Protein AF-A0A967CLY5-F1 (afdb_monomer)

Sequence (193 aa):
MSRTPMSASRTKRWRAPLASVSVFVGLWYGLAYSLDNNFASSDGSALIVPPPHKLFEGLNTRTVERIATATGISVATAFTGLIIAVVLGSALGLFMASARAVERAIWPWLIAVQVTPVIVLTPIIVRIFGPSFAARVFVTVVVAFFPIASNVLFGVRSIPQSWRDLFVLRGASRAVTIRELWIPASLPSFFAG

Foldseek 3Di:
DDDDDDDDDPPVVVPVVVVVVVVVLVVLVVVQVVCCVVPVDPPPPDRPRDRPVVVVVPDDPVVVVVVVVVVVLVVVLLVLLLVLLLVQLLVLLVVLLVDVVSVVVCVVVLVVLQVPDLVVCLVVLCVVPNPDSVSSSVSSSSNSNSQNNVLLNVLQVPDDPVVVVVCVVVVHDPVRCCVVPSVVSSVVSNVVD

Mean predicted aligned error: 10.95 Å

Nearest PDB structures (foldseek):
  7ahd-assembly1_A  TM=9.316E-01  e=6.931E-04  Lactococcus lactis subsp. lactis
  7ahd-assembly1_B  TM=6.641E-01  e=5.672E-04  Lactococcus lactis subsp. lactis
  7ahh-assembly1_A  TM=6.809E-01  e=1.035E-03  Lactococcus lactis subsp. lactis
  7ahc-assembly1_B  TM=6.167E-01  e=6.592E-04  Lactococcus lactis subsp. lactis
  7ahh-assembly1_B  TM=6.240E-01  e=2.308E-03  Lactococcus lactis subsp. lactis

Solvent-accessible surface area (backbone atoms only — not comparable to full-atom values): 10810 Å² total; per-residue (Å²): 143,81,85,81,85,86,85,84,68,84,70,70,71,53,53,62,61,51,50,53,51,52,51,51,51,50,50,49,50,51,49,28,54,58,41,51,79,73,65,60,54,96,76,83,63,71,70,96,52,67,54,76,68,62,59,62,77,60,66,42,74,67,50,50,50,51,51,51,52,54,47,51,53,51,50,51,35,48,52,55,12,45,55,52,14,48,56,54,12,40,53,49,10,54,54,30,63,73,34,76,65,50,31,65,66,47,50,63,56,49,51,55,58,69,73,48,60,62,80,70,49,47,63,58,42,32,70,75,56,36,99,39,72,66,31,54,21,50,53,45,21,64,67,46,22,49,64,39,17,50,24,28,27,49,16,45,65,66,54,57,67,69,62,55,50,53,41,56,75,69,65,55,49,72,68,52,44,44,62,73,49,35,51,64,48,11,49,64,40,52,73,71,109

Radius of gyration: 26.14 Å; Cα contacts (8 Å, |Δi|>4): 127; chains: 1; bounding box: 48×74×77 Å

Secondary structure (DSSP, 8-state):
---------TTGGGHHHHHHHHHHHHHHHHHHHHHHHHH--TT----SS--HHHHHHT--HHHHHHHHHHHHHHHHHHHHHHHHHHHHHHHHHHHHHH-HHHHHHHHHHHHHHHHS-HHHHHHHHHHHH-SSHHHHHHHHHHHHHHHHHHHHHHHHHTS-HHHHHHHHHTT--HHHHIIIIIHHHHHHHHHH-

Structure (mmCIF, N/CA/C/O backbone):
data_AF-A0A967CLY5-F1
#
_entry.id   AF-A0A967CLY5-F1
#
loop_
_atom_site.group_PDB
_atom_site.id
_atom_site.type_symbol
_atom_site.label_atom_id
_atom_site.label_alt_id
_atom_site.label_comp_id
_atom_site.label_asym_id
_atom_site.label_entity_id
_atom_site.label_seq_id
_atom_site.pdbx_PDB_ins_code
_atom_site.Cartn_x
_atom_site.Cartn_y
_atom_site.Cartn_z
_atom_site.occupancy
_atom_site.B_iso_or_equiv
_atom_site.auth_seq_id
_atom_site.auth_comp_id
_atom_site.auth_asym_id
_atom_site.auth_atom_id
_atom_site.pdbx_PDB_model_num
ATO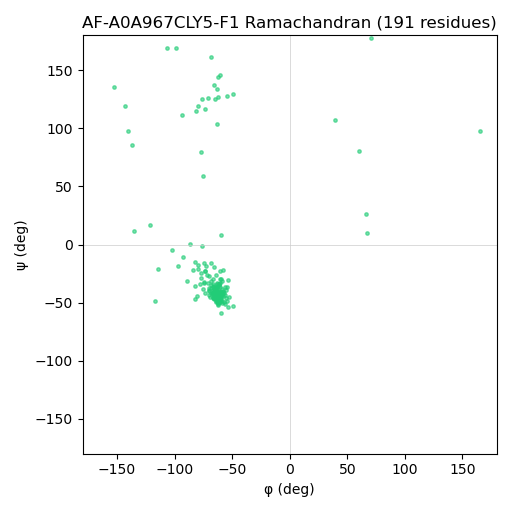M 1 N N . MET A 1 1 ? 3.883 -57.452 14.043 1.00 51.34 1 MET A N 1
ATOM 2 C CA . MET A 1 1 ? 4.948 -56.612 13.448 1.00 51.34 1 MET A CA 1
ATOM 3 C C . MET A 1 1 ? 5.014 -56.895 11.954 1.00 51.34 1 MET A C 1
ATOM 5 O O . MET A 1 1 ? 5.544 -57.926 11.572 1.00 51.34 1 MET A O 1
ATOM 9 N N . SER A 1 2 ? 4.473 -56.022 11.106 1.00 43.78 2 SER A N 1
ATOM 10 C CA . SER A 1 2 ? 4.696 -56.083 9.655 1.00 43.78 2 SER A CA 1
ATOM 11 C C . SER A 1 2 ? 4.798 -54.657 9.114 1.00 43.78 2 SER A C 1
ATOM 13 O O . SER A 1 2 ? 3.926 -53.820 9.321 1.00 43.78 2 SER A O 1
ATOM 15 N N . ARG A 1 3 ? 5.961 -54.363 8.529 1.00 55.84 3 ARG A N 1
ATOM 16 C CA . ARG A 1 3 ? 6.388 -53.047 8.049 1.00 55.84 3 ARG A CA 1
ATOM 17 C C . ARG A 1 3 ? 5.670 -52.724 6.736 1.00 55.84 3 ARG A C 1
ATOM 19 O O . ARG A 1 3 ? 5.785 -53.483 5.780 1.00 55.84 3 ARG A O 1
ATOM 26 N N . THR A 1 4 ? 4.985 -51.588 6.666 1.00 63.50 4 THR A N 1
ATOM 27 C CA . THR A 1 4 ? 4.527 -50.984 5.405 1.00 63.50 4 THR A CA 1
ATOM 28 C C . THR A 1 4 ? 5.725 -50.416 4.632 1.00 63.50 4 THR A C 1
ATOM 30 O O . THR A 1 4 ? 6.458 -49.605 5.205 1.00 63.50 4 THR A O 1
ATOM 33 N N . PRO A 1 5 ? 5.956 -50.776 3.354 1.00 54.00 5 PRO A N 1
ATOM 34 C CA . PRO A 1 5 ? 7.022 -50.175 2.565 1.00 54.00 5 PRO A CA 1
ATOM 35 C C . PRO A 1 5 ? 6.566 -48.823 1.997 1.00 54.00 5 PRO A C 1
ATOM 37 O O . PRO A 1 5 ? 5.677 -48.741 1.152 1.00 54.00 5 PRO A O 1
ATOM 40 N N . MET A 1 6 ? 7.209 -47.747 2.447 1.00 63.78 6 MET A N 1
ATOM 41 C CA . MET A 1 6 ? 7.259 -46.479 1.720 1.00 63.78 6 MET A CA 1
ATOM 42 C C . MET A 1 6 ? 8.324 -46.591 0.625 1.00 63.78 6 MET A C 1
ATOM 44 O O . MET A 1 6 ? 9.485 -46.786 0.964 1.00 63.78 6 MET A O 1
ATOM 48 N N . SER A 1 7 ? 7.956 -46.443 -0.653 1.00 62.62 7 SER A N 1
ATOM 49 C CA . SER A 1 7 ? 8.784 -45.838 -1.722 1.00 62.62 7 SER A CA 1
ATOM 50 C C . SER A 1 7 ? 8.196 -46.162 -3.101 1.00 62.62 7 SER A C 1
ATOM 52 O O . SER A 1 7 ? 8.452 -47.220 -3.667 1.00 62.62 7 SER A O 1
ATOM 54 N N . ALA A 1 8 ? 7.424 -45.236 -3.675 1.00 53.59 8 ALA A N 1
ATOM 55 C CA . ALA A 1 8 ? 7.093 -45.272 -5.098 1.00 53.59 8 ALA A CA 1
ATOM 56 C C . ALA A 1 8 ? 7.107 -43.856 -5.704 1.00 53.59 8 ALA A C 1
ATOM 58 O O . ALA A 1 8 ? 6.145 -43.097 -5.642 1.00 53.59 8 ALA A O 1
ATOM 59 N N . SER A 1 9 ? 8.238 -43.533 -6.338 1.00 55.84 9 SER A N 1
ATOM 60 C CA . SER A 1 9 ? 8.419 -42.575 -7.443 1.00 55.84 9 SER A CA 1
ATOM 61 C C . SER A 1 9 ? 8.051 -41.090 -7.235 1.00 55.84 9 SER A C 1
ATOM 63 O O . SER A 1 9 ? 7.080 -40.566 -7.780 1.00 55.84 9 SER A O 1
ATOM 65 N N . ARG A 1 10 ? 8.951 -40.334 -6.590 1.00 59.16 10 ARG A N 1
ATOM 66 C CA . ARG A 1 10 ? 8.985 -38.852 -6.644 1.00 59.16 10 ARG A CA 1
ATOM 67 C C . ARG A 1 10 ? 9.132 -38.284 -8.073 1.00 59.16 10 ARG A C 1
ATOM 69 O O . ARG A 1 10 ? 8.757 -37.141 -8.317 1.00 59.16 10 ARG A O 1
ATOM 76 N N . THR A 1 11 ? 9.646 -39.069 -9.019 1.00 59.84 11 THR A N 1
ATOM 77 C CA . THR A 1 11 ? 9.980 -38.663 -10.398 1.00 59.84 11 THR A CA 1
ATOM 78 C C . THR A 1 11 ? 8.778 -38.535 -11.337 1.00 59.84 11 THR A C 1
ATOM 80 O O . THR A 1 11 ? 8.826 -37.752 -12.283 1.00 59.84 11 THR A O 1
ATOM 83 N N . LYS A 1 12 ? 7.656 -39.223 -11.076 1.00 58.16 12 LYS A N 1
ATOM 84 C CA . LYS A 1 12 ? 6.464 -39.143 -11.946 1.00 58.16 12 LYS A CA 1
ATOM 85 C C . LYS A 1 12 ? 5.707 -37.812 -11.796 1.00 58.16 12 LYS A C 1
ATOM 87 O O . LYS A 1 12 ? 5.036 -37.385 -12.730 1.00 58.16 12 LYS A O 1
ATOM 92 N N . ARG A 1 13 ? 5.875 -37.121 -10.661 1.00 65.00 13 ARG A N 1
ATOM 93 C CA . ARG A 1 13 ? 5.177 -35.868 -10.316 1.00 65.00 13 ARG A CA 1
ATOM 94 C C . ARG A 1 13 ? 5.670 -34.641 -11.101 1.00 65.00 13 ARG A C 1
ATOM 96 O O . ARG A 1 13 ? 4.908 -33.699 -11.272 1.00 65.00 13 ARG A O 1
ATOM 103 N N . TRP A 1 14 ? 6.900 -34.671 -11.621 1.00 76.56 14 TRP A N 1
ATOM 104 C CA . TRP A 1 14 ? 7.509 -33.544 -12.348 1.00 76.56 14 TRP A CA 1
ATOM 105 C C . TRP A 1 14 ? 7.308 -33.591 -13.869 1.00 76.56 14 TRP A C 1
ATOM 107 O O . TRP A 1 14 ? 7.546 -32.600 -14.550 1.00 76.56 14 TRP A O 1
ATOM 117 N N . ARG A 1 15 ? 6.815 -34.709 -14.419 1.00 81.44 15 ARG A N 1
ATOM 118 C CA . ARG A 1 15 ? 6.606 -34.850 -15.871 1.00 81.44 15 ARG A CA 1
ATOM 119 C C . ARG A 1 15 ? 5.503 -33.927 -16.397 1.00 81.44 15 ARG A C 1
ATOM 121 O O . ARG A 1 15 ? 5.681 -33.320 -17.443 1.00 81.44 15 ARG A O 1
ATOM 128 N N . ALA A 1 16 ? 4.400 -33.799 -15.659 1.00 82.50 16 ALA A N 1
ATOM 129 C CA . ALA A 1 16 ? 3.289 -32.916 -16.014 1.00 82.50 16 ALA A CA 1
ATOM 130 C C . ALA A 1 16 ? 3.670 -31.415 -16.030 1.00 82.50 16 ALA A C 1
ATOM 132 O O . ALA A 1 16 ? 3.411 -30.770 -17.046 1.00 82.50 16 ALA A O 1
ATOM 133 N N . PRO A 1 17 ? 4.325 -30.843 -14.993 1.00 85.75 17 PRO A N 1
ATOM 134 C CA . PRO A 1 17 ? 4.732 -29.437 -15.032 1.00 85.75 17 PRO A CA 1
ATOM 135 C C . PRO A 1 17 ? 5.806 -29.166 -16.092 1.00 85.75 17 PRO A C 1
ATOM 13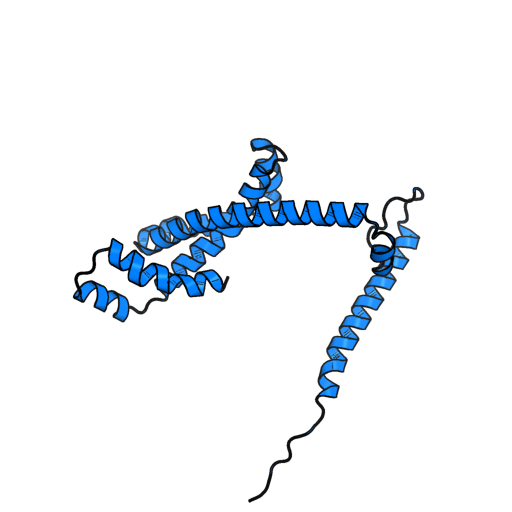7 O O . PRO A 1 17 ? 5.715 -28.161 -16.790 1.00 85.75 17 PRO A O 1
ATOM 140 N N . LEU A 1 18 ? 6.775 -30.072 -16.283 1.00 88.12 18 LEU A N 1
ATOM 141 C CA . LEU A 1 18 ? 7.787 -29.917 -17.334 1.00 88.12 18 LEU A CA 1
ATOM 142 C C . LEU A 1 18 ? 7.164 -29.927 -18.733 1.00 88.12 18 LEU A C 1
ATOM 144 O O . LEU A 1 18 ? 7.477 -29.054 -19.534 1.00 88.12 18 LEU A O 1
ATOM 148 N N . ALA A 1 19 ? 6.236 -30.850 -19.008 1.00 88.06 19 ALA A N 1
ATOM 149 C CA . ALA A 1 19 ? 5.528 -30.888 -20.286 1.00 88.06 19 ALA A CA 1
ATOM 150 C C . ALA A 1 19 ? 4.733 -29.596 -20.539 1.00 88.06 19 ALA A C 1
ATOM 152 O O . ALA A 1 19 ? 4.791 -29.053 -21.638 1.00 88.06 19 ALA A O 1
ATOM 153 N N . SER A 1 20 ? 4.050 -29.063 -19.519 1.00 88.19 20 SER A N 1
ATOM 154 C CA . SER A 1 20 ? 3.332 -27.787 -19.628 1.00 88.19 20 SER A CA 1
ATOM 155 C C . SER A 1 20 ? 4.265 -26.620 -19.953 1.00 88.19 20 SER A C 1
ATOM 157 O O . SER A 1 20 ? 3.936 -25.800 -20.807 1.00 88.19 20 SER A O 1
ATOM 159 N N . VAL A 1 21 ? 5.428 -26.539 -19.296 1.00 88.31 21 VAL A N 1
ATOM 160 C CA . VAL A 1 21 ? 6.427 -25.493 -19.566 1.00 88.31 21 VAL A CA 1
ATOM 161 C C . VAL A 1 21 ? 6.984 -25.637 -20.980 1.00 88.31 21 VAL A C 1
ATOM 163 O O . VAL A 1 21 ? 7.066 -24.649 -21.700 1.00 88.31 21 VAL A O 1
ATOM 166 N N . SER A 1 22 ? 7.310 -26.856 -21.417 1.00 87.75 22 SER A N 1
ATOM 167 C CA . SER A 1 22 ? 7.799 -27.106 -22.776 1.00 87.75 22 SER A CA 1
ATOM 168 C C . SER A 1 22 ? 6.771 -26.739 -23.845 1.00 87.75 22 SER A C 1
ATOM 170 O O . SER A 1 22 ? 7.142 -26.126 -24.842 1.00 87.75 22 SER A O 1
ATOM 172 N N . VAL A 1 23 ? 5.488 -27.055 -23.634 1.00 90.56 23 VAL A N 1
ATOM 173 C CA . VAL A 1 23 ? 4.403 -26.651 -24.543 1.00 90.56 23 VAL A CA 1
ATOM 174 C C . VAL A 1 23 ? 4.265 -25.133 -24.571 1.00 90.56 23 VAL A C 1
ATOM 176 O O . VAL A 1 23 ? 4.191 -24.560 -25.651 1.00 90.56 23 VAL A O 1
ATOM 179 N N . PHE A 1 24 ? 4.292 -24.467 -23.415 1.00 88.81 24 PHE A N 1
ATOM 180 C CA . PHE A 1 24 ? 4.221 -23.008 -23.346 1.00 88.81 24 PHE A CA 1
ATOM 181 C C . PHE A 1 24 ? 5.389 -22.338 -24.079 1.00 88.81 24 PHE A C 1
ATOM 183 O O . PHE A 1 24 ? 5.173 -21.452 -24.900 1.00 88.81 24 PHE A O 1
ATOM 190 N N . VAL A 1 25 ? 6.622 -22.789 -23.829 1.00 85.75 25 VAL A N 1
ATOM 191 C CA . VAL A 1 25 ? 7.819 -22.274 -24.506 1.00 85.75 25 VAL A CA 1
ATOM 192 C C . VAL A 1 25 ? 7.745 -22.559 -26.007 1.00 85.75 25 VAL A C 1
ATOM 194 O O . VAL A 1 25 ? 8.008 -21.666 -26.803 1.00 85.75 25 VAL A O 1
ATOM 197 N N . GLY A 1 26 ? 7.329 -23.761 -26.410 1.00 85.31 26 GLY A N 1
ATOM 198 C CA . GLY A 1 26 ? 7.139 -24.114 -27.817 1.00 85.31 26 GLY A CA 1
ATOM 199 C C . GLY A 1 26 ? 6.099 -23.233 -28.514 1.00 85.31 26 GLY A C 1
ATOM 200 O O . GLY A 1 26 ? 6.372 -22.713 -29.592 1.00 85.31 26 GLY A O 1
ATOM 201 N N . LEU A 1 27 ? 4.947 -22.998 -27.876 1.00 86.56 27 LEU A N 1
ATOM 202 C CA . LEU A 1 27 ? 3.908 -22.087 -28.367 1.00 86.56 27 LEU A CA 1
ATOM 203 C C . LEU A 1 27 ? 4.407 -20.642 -28.437 1.00 86.56 27 LEU A C 1
ATOM 205 O O . LEU A 1 27 ? 4.125 -19.960 -29.415 1.00 86.56 27 LEU A O 1
ATOM 209 N N . TRP A 1 28 ? 5.178 -20.188 -27.447 1.00 84.12 28 TRP A N 1
ATOM 210 C CA . TRP A 1 28 ? 5.778 -18.853 -27.441 1.00 84.12 28 TRP A CA 1
ATOM 211 C C . TRP A 1 28 ? 6.741 -18.668 -28.608 1.00 84.12 28 TRP A C 1
ATOM 213 O O . TRP A 1 28 ? 6.646 -17.685 -29.334 1.00 84.12 28 TRP A O 1
ATOM 223 N N . TYR A 1 29 ? 7.659 -19.614 -28.807 1.00 81.69 29 TYR A N 1
ATOM 224 C CA . TYR A 1 29 ? 8.608 -19.569 -29.916 1.00 81.69 29 TYR A CA 1
ATOM 225 C C . TYR A 1 29 ? 7.901 -19.689 -31.269 1.00 81.69 29 TYR A C 1
ATOM 227 O O . TYR A 1 29 ? 8.239 -18.952 -32.192 1.00 81.69 29 TYR A O 1
ATOM 235 N N . GLY A 1 30 ? 6.891 -20.557 -31.373 1.00 81.62 30 GLY A N 1
ATOM 236 C CA . GLY A 1 30 ? 6.056 -20.680 -32.566 1.00 81.62 30 GLY A CA 1
ATOM 237 C C . GLY A 1 30 ? 5.331 -19.376 -32.893 1.00 81.62 30 GLY A C 1
ATOM 238 O O . GLY A 1 30 ? 5.382 -18.919 -34.030 1.00 81.62 30 GLY A O 1
ATOM 239 N N . LEU A 1 31 ? 4.730 -18.731 -31.891 1.00 79.69 31 LEU A N 1
ATOM 240 C CA . LEU A 1 31 ? 4.073 -17.436 -32.046 1.00 79.69 31 LEU A CA 1
ATOM 241 C C . LEU A 1 31 ? 5.079 -16.333 -32.398 1.00 79.69 31 LEU A C 1
ATOM 243 O O . LEU A 1 31 ? 4.834 -15.575 -33.326 1.00 79.69 31 LEU A O 1
ATOM 247 N N . ALA A 1 32 ? 6.218 -16.265 -31.707 1.00 74.81 32 ALA A N 1
ATOM 248 C CA . ALA A 1 32 ? 7.248 -15.256 -31.941 1.00 74.81 32 ALA A CA 1
ATOM 249 C C . ALA A 1 32 ? 7.767 -15.308 -33.385 1.00 74.81 32 ALA A C 1
ATOM 251 O O . ALA A 1 32 ? 7.773 -14.283 -34.057 1.00 74.81 32 ALA A O 1
ATOM 252 N N . TYR A 1 33 ? 8.116 -16.494 -33.893 1.00 75.12 33 TYR A N 1
ATOM 253 C CA . TYR A 1 33 ? 8.583 -16.651 -35.275 1.00 75.12 33 TYR A CA 1
ATOM 254 C C . TYR A 1 33 ? 7.456 -16.539 -36.312 1.00 75.12 33 TYR A C 1
ATOM 256 O O . TYR A 1 33 ? 7.677 -16.022 -37.405 1.00 75.12 33 TYR A O 1
ATOM 264 N N . SER A 1 34 ? 6.230 -16.960 -35.979 1.00 71.81 34 SER A N 1
ATOM 265 C CA . SER A 1 34 ? 5.067 -16.766 -36.855 1.00 71.81 34 SER A CA 1
ATOM 266 C C . SER A 1 34 ? 4.671 -15.293 -36.983 1.00 71.81 34 SER A C 1
ATOM 268 O O . SER A 1 34 ? 4.130 -14.906 -38.017 1.00 71.81 34 SER A O 1
ATOM 270 N N . LEU A 1 35 ? 4.890 -14.480 -35.946 1.00 67.25 35 LEU A N 1
ATOM 271 C CA . LEU A 1 35 ? 4.643 -13.039 -35.968 1.00 67.25 35 LEU A CA 1
ATOM 272 C C . LEU A 1 35 ? 5.805 -12.276 -36.611 1.00 67.25 35 LEU A C 1
ATOM 274 O O . LEU A 1 35 ? 5.539 -11.326 -37.337 1.00 67.25 35 LEU A O 1
ATOM 278 N N . ASP A 1 36 ? 7.054 -12.708 -36.416 1.00 63.53 36 ASP A N 1
ATOM 279 C CA . ASP A 1 36 ? 8.230 -12.140 -37.102 1.00 63.53 36 ASP A CA 1
ATOM 280 C C . ASP A 1 36 ? 8.057 -12.223 -38.630 1.00 63.53 36 ASP A C 1
ATOM 282 O O . ASP A 1 36 ? 8.245 -11.245 -39.343 1.00 63.53 36 ASP A O 1
ATOM 286 N N . ASN A 1 37 ? 7.546 -13.350 -39.135 1.00 57.03 37 ASN A N 1
ATOM 287 C CA . ASN A 1 37 ? 7.297 -13.536 -40.568 1.00 57.03 37 ASN A CA 1
ATOM 288 C C . ASN A 1 37 ? 6.094 -12.744 -41.128 1.00 57.03 37 ASN A C 1
ATOM 290 O O . ASN A 1 37 ? 6.006 -12.587 -42.342 1.00 57.03 37 ASN A O 1
ATOM 294 N N . ASN A 1 38 ? 5.163 -12.271 -40.287 1.00 54.88 38 ASN A N 1
ATOM 295 C CA . ASN A 1 38 ? 3.919 -11.613 -40.732 1.00 54.88 38 ASN A CA 1
ATOM 296 C C . ASN A 1 38 ? 3.821 -10.121 -40.357 1.00 54.88 38 ASN A C 1
ATOM 298 O O . ASN A 1 38 ? 3.040 -9.395 -40.965 1.00 54.88 38 ASN A O 1
ATOM 302 N N . PHE A 1 39 ? 4.581 -9.664 -39.358 1.00 50.97 39 PHE A N 1
ATOM 303 C CA . PHE A 1 39 ? 4.490 -8.316 -38.783 1.00 50.97 39 PHE A CA 1
ATOM 304 C C . PHE A 1 39 ? 5.854 -7.650 -38.560 1.00 50.97 39 PHE A C 1
ATOM 306 O O . PHE A 1 39 ? 5.910 -6.611 -37.900 1.00 50.97 39 PHE A O 1
ATOM 313 N N . ALA A 1 40 ? 6.954 -8.199 -39.088 1.00 54.84 40 ALA A N 1
ATOM 314 C CA . ALA A 1 40 ? 8.217 -7.471 -39.118 1.00 54.84 40 ALA A CA 1
ATOM 315 C C . ALA A 1 40 ? 8.065 -6.223 -39.999 1.00 54.84 40 ALA A C 1
ATOM 317 O O . ALA A 1 40 ? 8.048 -6.293 -41.228 1.00 54.84 40 ALA A O 1
ATOM 318 N N . SER A 1 41 ? 7.946 -5.063 -39.354 1.00 52.31 41 SER A N 1
ATOM 319 C CA . SER A 1 41 ? 8.114 -3.766 -39.997 1.00 52.31 41 SER A CA 1
ATOM 320 C C . SER A 1 41 ? 9.476 -3.764 -40.692 1.00 52.31 41 SER A C 1
ATOM 322 O O . SER A 1 41 ? 10.497 -4.029 -40.057 1.00 52.31 41 SER A O 1
ATOM 324 N N . SER A 1 42 ? 9.504 -3.427 -41.981 1.00 53.81 42 SER A N 1
ATOM 325 C CA . SER A 1 42 ? 10.694 -3.359 -42.847 1.00 53.81 42 SER A CA 1
ATOM 326 C C . SER A 1 42 ? 11.783 -2.370 -42.391 1.00 53.81 42 SER A C 1
ATOM 328 O O . SER A 1 42 ? 12.735 -2.135 -43.124 1.00 53.81 42 SER A O 1
ATOM 330 N N . ASP A 1 43 ? 11.649 -1.794 -41.194 1.00 52.78 43 ASP A N 1
ATOM 331 C CA . ASP A 1 43 ? 12.420 -0.664 -40.671 1.00 52.78 43 ASP A CA 1
ATOM 332 C C . ASP A 1 43 ? 13.172 -0.996 -39.362 1.00 52.78 43 ASP A C 1
ATOM 334 O O . ASP A 1 43 ? 13.579 -0.112 -38.612 1.00 52.78 43 ASP A O 1
ATOM 338 N N . GLY A 1 44 ? 13.339 -2.285 -39.032 1.00 54.03 44 GLY A N 1
ATOM 339 C CA . GLY A 1 44 ? 14.197 -2.733 -37.921 1.00 54.03 44 GLY A CA 1
ATOM 340 C C . GLY A 1 44 ? 13.718 -2.351 -36.512 1.00 54.03 44 GLY A C 1
ATOM 341 O O . GLY A 1 44 ? 14.446 -2.534 -35.534 1.00 54.03 44 GLY A O 1
ATOM 342 N N . SER A 1 45 ? 12.496 -1.836 -36.375 1.00 51.69 45 SER A N 1
ATOM 343 C CA . SER A 1 45 ? 11.906 -1.454 -35.094 1.00 51.69 45 SER A CA 1
ATOM 344 C C . SER A 1 45 ? 11.067 -2.594 -34.507 1.00 51.69 45 SER A C 1
ATOM 346 O O . SER A 1 45 ? 10.022 -2.959 -35.033 1.00 51.69 45 SER A O 1
ATOM 348 N N . ALA A 1 46 ? 11.594 -3.128 -33.399 1.00 52.97 46 ALA A N 1
ATOM 349 C CA . ALA A 1 46 ? 10.983 -3.952 -32.351 1.00 52.97 46 ALA A CA 1
ATO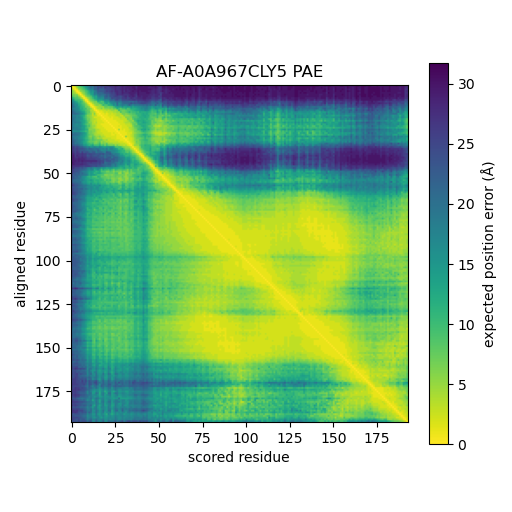M 350 C C . ALA A 1 46 ? 9.962 -5.029 -32.776 1.00 52.97 46 ALA A C 1
ATOM 352 O O . ALA A 1 46 ? 8.786 -4.747 -32.998 1.00 52.97 46 ALA A O 1
ATOM 353 N N . LEU A 1 47 ? 10.390 -6.300 -32.706 1.00 56.12 47 LEU A N 1
ATOM 354 C CA . LEU A 1 47 ? 9.472 -7.437 -32.582 1.00 56.12 47 LEU A CA 1
ATOM 355 C C . LEU A 1 47 ? 8.473 -7.170 -31.445 1.00 56.12 47 LEU A C 1
ATOM 357 O O . LEU A 1 47 ? 8.878 -6.896 -30.316 1.00 56.12 47 LEU A O 1
ATOM 361 N N . ILE A 1 48 ? 7.180 -7.333 -31.727 1.00 60.31 48 ILE A N 1
ATOM 362 C CA . ILE A 1 48 ? 6.097 -7.247 -30.729 1.00 60.31 48 ILE A CA 1
ATOM 363 C C . ILE A 1 48 ? 6.305 -8.294 -29.618 1.00 60.31 48 ILE A C 1
ATOM 365 O O . ILE A 1 48 ? 5.981 -8.051 -28.457 1.00 60.31 48 ILE A O 1
ATOM 369 N N . VAL A 1 49 ? 6.896 -9.445 -29.965 1.00 65.81 49 VAL A N 1
ATOM 370 C CA . VAL A 1 49 ? 7.240 -10.523 -29.031 1.00 65.81 49 VAL A CA 1
ATOM 371 C C . VAL A 1 49 ? 8.642 -11.056 -29.359 1.00 65.81 49 VAL A C 1
ATOM 373 O O . VAL A 1 49 ? 8.773 -12.014 -30.123 1.00 65.81 49 VAL A O 1
ATOM 376 N N . PRO A 1 50 ? 9.724 -10.448 -28.837 1.00 67.75 50 PRO A N 1
ATOM 377 C CA . PRO A 1 50 ? 11.066 -10.952 -29.087 1.00 67.75 50 PRO A CA 1
ATOM 378 C C . PRO A 1 50 ? 11.238 -12.336 -28.436 1.00 67.75 50 PRO A C 1
ATOM 380 O O . PRO A 1 50 ? 10.803 -12.547 -27.297 1.00 67.75 50 PRO A O 1
ATOM 383 N N . PRO A 1 51 ? 11.875 -13.304 -29.119 1.00 75.75 51 PRO A N 1
ATOM 384 C CA . PRO A 1 51 ? 12.212 -14.569 -28.492 1.00 75.75 51 PRO A CA 1
ATOM 385 C C . PRO A 1 51 ? 13.182 -14.336 -27.314 1.00 75.75 51 PRO A C 1
ATOM 387 O O . PRO A 1 51 ? 14.058 -13.470 -27.409 1.00 75.75 51 PRO A O 1
ATOM 390 N N . PRO A 1 52 ? 13.071 -15.109 -26.213 1.00 72.75 52 PRO A N 1
ATOM 391 C CA . PRO A 1 52 ? 13.790 -14.844 -24.963 1.00 72.75 52 PRO A CA 1
ATOM 392 C C . PRO A 1 52 ? 15.311 -14.696 -25.099 1.00 72.75 52 PRO A C 1
ATOM 394 O O . PRO A 1 52 ? 15.916 -13.954 -24.333 1.00 72.75 52 PRO A O 1
ATOM 397 N N . HIS A 1 53 ? 15.940 -15.370 -26.068 1.00 78.00 53 HIS A N 1
ATOM 398 C CA . HIS A 1 53 ? 17.389 -15.293 -26.275 1.00 78.00 53 HIS A CA 1
ATOM 399 C C . HIS A 1 53 ? 17.857 -13.912 -26.773 1.00 78.00 53 HIS A C 1
ATOM 401 O O . HIS A 1 53 ? 18.893 -13.433 -26.318 1.00 78.00 53 HIS A O 1
ATOM 407 N N . LYS A 1 54 ? 17.058 -13.219 -27.604 1.00 74.62 54 LYS A N 1
ATOM 408 C CA . LYS A 1 54 ? 17.388 -11.876 -28.123 1.00 74.62 54 LYS A CA 1
ATOM 409 C C . LYS A 1 54 ? 17.433 -10.807 -27.023 1.00 74.62 54 LYS A C 1
ATOM 411 O O . LYS A 1 54 ? 18.050 -9.762 -27.202 1.00 74.62 54 LYS A O 1
ATOM 416 N N . LEU A 1 55 ? 16.822 -11.065 -25.860 1.00 74.69 55 LEU A N 1
ATOM 417 C CA . LEU A 1 55 ? 16.923 -10.176 -24.697 1.00 74.69 55 LEU A CA 1
ATOM 418 C C . LEU A 1 55 ? 18.352 -10.124 -24.147 1.00 74.69 55 LEU A C 1
ATOM 420 O O . LEU A 1 55 ? 18.789 -9.062 -23.713 1.00 74.69 55 LEU A O 1
ATOM 424 N N . PHE A 1 56 ? 19.078 -11.246 -24.187 1.00 77.75 56 PHE A N 1
ATOM 425 C CA . PHE A 1 56 ? 20.445 -11.334 -23.666 1.00 77.75 56 PHE A CA 1
ATOM 426 C C . PHE A 1 56 ? 21.468 -10.694 -24.604 1.00 77.75 56 PHE A C 1
ATOM 428 O O . PHE A 1 56 ? 22.460 -10.142 -24.139 1.00 77.75 56 PHE A O 1
ATOM 435 N N . GLU A 1 57 ? 21.197 -10.693 -25.908 1.00 77.44 57 GLU A N 1
ATOM 436 C CA . GLU A 1 57 ? 22.038 -10.038 -26.918 1.00 77.44 57 GLU A CA 1
ATOM 437 C C . GLU A 1 57 ? 22.044 -8.505 -26.762 1.00 77.44 57 GLU A C 1
ATOM 439 O O . GLU A 1 57 ? 23.042 -7.847 -27.047 1.00 77.44 57 GLU A O 1
ATOM 444 N N . GLY A 1 58 ? 20.951 -7.927 -26.249 1.00 72.56 58 GLY A N 1
ATOM 445 C CA . GLY A 1 58 ? 20.815 -6.489 -25.984 1.00 72.56 58 GLY A CA 1
ATOM 446 C C . GLY A 1 58 ? 21.335 -6.014 -24.617 1.00 72.56 58 GLY A C 1
ATOM 447 O O . GLY A 1 58 ? 21.241 -4.816 -24.312 1.00 72.56 58 GLY A O 1
ATOM 448 N N . LEU A 1 59 ? 21.865 -6.915 -23.777 1.00 77.88 59 LEU A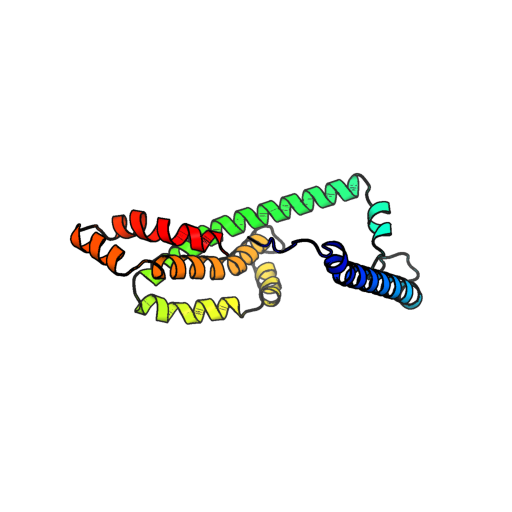 N 1
ATOM 449 C CA . LEU A 1 59 ? 22.399 -6.588 -22.447 1.00 77.88 59 LEU A CA 1
ATOM 450 C C . LEU A 1 59 ? 23.786 -5.944 -22.553 1.00 77.88 59 LEU A C 1
ATOM 452 O O . LEU A 1 59 ? 24.815 -6.571 -22.322 1.00 77.88 59 LEU A O 1
ATOM 456 N N . ASN A 1 60 ? 23.812 -4.655 -22.877 1.00 85.25 60 ASN A N 1
ATOM 457 C CA . ASN A 1 60 ? 25.010 -3.825 -22.774 1.00 85.25 60 ASN A CA 1
ATOM 458 C C . ASN A 1 60 ? 25.001 -2.992 -21.476 1.00 85.25 60 ASN A C 1
ATOM 460 O O . ASN A 1 60 ? 23.973 -2.873 -20.802 1.00 85.25 60 ASN A O 1
ATOM 464 N N . THR A 1 61 ? 26.135 -2.365 -21.141 1.00 83.19 61 THR A N 1
ATOM 465 C CA . THR A 1 61 ? 26.282 -1.535 -19.930 1.00 83.19 61 THR A CA 1
ATOM 466 C C . THR A 1 61 ? 25.219 -0.434 -19.839 1.00 83.19 61 THR A C 1
ATOM 468 O O . THR A 1 61 ? 24.690 -0.188 -18.761 1.00 83.19 61 THR A O 1
ATOM 471 N N . ARG A 1 62 ? 24.829 0.172 -20.972 1.00 83.38 62 ARG A N 1
ATOM 472 C CA . ARG A 1 62 ? 23.794 1.223 -21.022 1.00 83.38 62 ARG A CA 1
ATOM 473 C C . ARG A 1 62 ? 22.395 0.675 -20.734 1.00 83.38 62 ARG A C 1
ATOM 475 O O . ARG A 1 62 ? 21.605 1.333 -20.065 1.00 83.38 62 ARG A O 1
ATOM 482 N N . THR A 1 63 ? 22.064 -0.512 -21.235 1.00 84.44 63 THR A N 1
ATOM 483 C CA . THR A 1 63 ? 20.790 -1.192 -20.971 1.00 84.44 63 THR A CA 1
ATOM 484 C C . THR A 1 63 ? 20.695 -1.556 -19.495 1.00 84.44 63 THR A C 1
ATOM 486 O O . THR A 1 63 ? 19.678 -1.277 -18.865 1.00 84.44 63 THR A O 1
ATOM 489 N N . VAL A 1 64 ? 21.770 -2.108 -18.923 1.00 87.06 64 VAL A N 1
ATOM 490 C CA . VAL A 1 64 ? 21.836 -2.452 -17.496 1.00 87.06 64 VAL A CA 1
ATOM 491 C C . VAL A 1 64 ? 21.692 -1.206 -16.622 1.00 87.06 64 VAL A C 1
ATOM 493 O O . VAL A 1 64 ? 20.887 -1.215 -15.693 1.00 87.06 64 VAL A O 1
ATOM 496 N N . GLU A 1 65 ? 22.389 -0.116 -16.948 1.00 89.62 65 GLU A N 1
ATOM 497 C CA . GLU A 1 65 ? 22.268 1.160 -16.235 1.00 89.62 65 GLU A CA 1
ATOM 498 C C . GLU A 1 65 ? 20.833 1.704 -16.295 1.00 89.62 65 GLU A C 1
ATOM 500 O O . GLU A 1 65 ? 20.249 2.021 -15.261 1.00 89.62 65 GLU A O 1
ATOM 505 N N . ARG A 1 66 ? 20.202 1.709 -17.478 1.00 88.50 66 ARG A N 1
ATOM 506 C CA . ARG A 1 66 ? 18.799 2.134 -17.636 1.00 88.50 66 ARG A CA 1
ATOM 507 C C . ARG A 1 66 ? 17.834 1.291 -16.806 1.00 88.50 66 ARG A C 1
ATOM 509 O O . ARG A 1 66 ? 16.928 1.851 -16.189 1.00 88.50 66 ARG A O 1
ATOM 516 N N . ILE A 1 67 ? 18.012 -0.032 -16.784 1.00 89.69 67 ILE A N 1
ATOM 517 C CA . ILE A 1 67 ? 17.194 -0.939 -15.967 1.00 89.69 67 ILE A CA 1
ATOM 518 C C . ILE A 1 67 ? 17.415 -0.646 -14.483 1.00 89.69 67 ILE A C 1
ATOM 520 O O . ILE A 1 67 ? 16.441 -0.546 -13.737 1.00 89.69 67 ILE A O 1
ATOM 524 N N . ALA A 1 68 ? 18.663 -0.459 -14.051 1.00 93.19 68 ALA A N 1
ATOM 525 C CA . ALA A 1 68 ? 18.990 -0.144 -12.665 1.00 93.19 68 ALA A CA 1
ATOM 526 C C . ALA A 1 68 ? 18.360 1.187 -12.226 1.00 93.19 68 ALA A C 1
ATOM 528 O O . ALA A 1 68 ? 17.693 1.236 -11.192 1.00 93.19 68 ALA A O 1
ATOM 529 N N . THR A 1 69 ? 18.472 2.244 -13.036 1.00 93.19 69 THR A N 1
ATOM 530 C CA . THR A 1 69 ? 17.835 3.540 -12.761 1.00 93.19 69 THR A CA 1
ATOM 531 C C . THR A 1 69 ? 16.310 3.425 -12.724 1.00 93.19 69 THR A C 1
ATOM 533 O O . THR A 1 69 ? 15.678 3.917 -11.790 1.00 93.19 69 THR A O 1
ATOM 536 N N . ALA A 1 70 ? 15.696 2.746 -13.699 1.00 92.25 70 ALA A N 1
ATOM 537 C CA . ALA A 1 70 ? 14.244 2.554 -13.741 1.00 92.25 70 ALA A CA 1
ATOM 538 C C . ALA A 1 70 ? 13.728 1.732 -12.547 1.00 92.25 70 ALA A C 1
ATOM 540 O O . ALA A 1 70 ? 12.672 2.038 -11.983 1.00 92.25 70 ALA A O 1
ATOM 541 N N . THR A 1 71 ? 14.497 0.726 -12.129 1.00 93.81 71 THR A N 1
ATOM 542 C CA . THR A 1 71 ? 14.214 -0.076 -10.936 1.00 93.81 71 THR A CA 1
ATOM 543 C C . THR A 1 71 ? 14.323 0.787 -9.686 1.00 93.81 71 THR A C 1
ATOM 545 O O . THR A 1 71 ? 13.399 0.792 -8.882 1.00 93.81 71 THR A O 1
ATOM 548 N N . GLY A 1 72 ? 15.384 1.589 -9.555 1.00 95.44 72 GLY A N 1
ATOM 549 C CA . GLY A 1 72 ? 15.562 2.510 -8.431 1.00 95.44 72 GLY A CA 1
ATOM 550 C C . GLY A 1 72 ? 14.408 3.506 -8.297 1.00 95.44 72 GLY A C 1
ATOM 551 O O . GLY A 1 72 ? 13.864 3.681 -7.208 1.00 95.44 72 GLY A O 1
ATOM 552 N N . ILE A 1 73 ? 13.957 4.092 -9.410 1.00 93.69 73 ILE A N 1
ATOM 553 C CA . ILE A 1 73 ? 12.798 4.999 -9.423 1.00 93.69 73 ILE A CA 1
ATOM 554 C C . ILE A 1 73 ? 11.514 4.263 -9.017 1.00 93.69 73 ILE A C 1
ATOM 556 O O . ILE A 1 73 ? 10.717 4.800 -8.244 1.00 93.69 73 ILE A O 1
ATOM 560 N N . SER A 1 74 ? 11.305 3.044 -9.519 1.00 94.44 74 SER A N 1
ATOM 561 C CA . SER A 1 74 ? 10.143 2.216 -9.167 1.00 94.44 74 SER A CA 1
ATOM 562 C C . SER A 1 74 ? 10.136 1.851 -7.684 1.00 94.44 74 SER A C 1
ATOM 564 O O . SER A 1 74 ? 9.114 2.018 -7.026 1.00 94.44 74 SER A O 1
ATOM 566 N N . VAL A 1 75 ? 11.282 1.433 -7.142 1.00 96.25 75 VAL A N 1
ATOM 567 C CA . VAL A 1 75 ? 11.452 1.108 -5.720 1.00 96.25 75 VAL A CA 1
ATOM 568 C C . VAL A 1 75 ? 11.195 2.335 -4.854 1.00 96.25 75 VAL A C 1
ATOM 570 O O . VAL A 1 75 ? 10.420 2.245 -3.907 1.00 96.25 75 VAL A O 1
ATOM 573 N N . ALA A 1 76 ? 11.770 3.491 -5.197 1.00 96.56 76 ALA A N 1
ATOM 574 C CA . ALA A 1 76 ? 11.540 4.732 -4.461 1.00 96.56 76 ALA A CA 1
ATOM 575 C C . ALA A 1 76 ? 10.056 5.130 -4.478 1.00 96.56 76 ALA A C 1
ATOM 577 O O . ALA A 1 76 ? 9.476 5.429 -3.439 1.00 96.56 76 ALA A O 1
ATOM 578 N N . THR A 1 77 ? 9.415 5.058 -5.648 1.00 96.06 77 THR A N 1
ATOM 579 C CA . THR A 1 77 ? 7.983 5.353 -5.807 1.00 96.06 77 THR A CA 1
ATOM 580 C C . THR A 1 77 ? 7.126 4.403 -4.967 1.00 96.06 77 THR A C 1
ATOM 582 O O . THR A 1 77 ? 6.201 4.848 -4.286 1.00 96.06 77 THR A O 1
ATOM 585 N N . ALA A 1 78 ? 7.439 3.105 -5.000 1.00 95.38 78 ALA A N 1
ATOM 586 C CA . ALA A 1 78 ? 6.732 2.079 -4.247 1.00 95.38 78 ALA A CA 1
ATOM 587 C C . ALA A 1 78 ? 6.890 2.289 -2.739 1.00 95.38 78 ALA A C 1
ATOM 589 O O . ALA A 1 78 ? 5.889 2.328 -2.036 1.00 95.38 78 ALA A O 1
ATOM 590 N N . PHE A 1 79 ? 8.113 2.502 -2.245 1.00 96.81 79 PHE A N 1
ATOM 591 C CA . PHE A 1 79 ? 8.370 2.733 -0.822 1.00 96.81 79 PHE A CA 1
ATOM 592 C C . PHE A 1 79 ? 7.698 4.004 -0.309 1.00 96.81 79 PHE A C 1
ATOM 594 O O . PHE A 1 79 ? 7.029 3.968 0.721 1.00 96.81 79 PHE A O 1
ATOM 601 N N . THR A 1 80 ? 7.842 5.126 -1.020 1.00 97.19 80 THR A N 1
ATOM 602 C CA . THR A 1 80 ? 7.216 6.388 -0.611 1.00 97.19 80 THR A CA 1
ATOM 603 C C . THR A 1 80 ? 5.694 6.271 -0.611 1.00 97.19 80 THR A C 1
ATOM 605 O O . THR A 1 80 ? 5.053 6.646 0.371 1.00 97.19 80 THR A O 1
ATOM 608 N N . GLY A 1 81 ? 5.111 5.711 -1.676 1.00 96.75 81 GLY A N 1
ATOM 609 C CA . GLY A 1 81 ? 3.667 5.493 -1.756 1.00 96.75 81 GLY A CA 1
ATOM 610 C C . GLY A 1 81 ? 3.162 4.533 -0.684 1.00 96.75 81 GLY A C 1
ATOM 611 O O . GLY A 1 81 ? 2.145 4.806 -0.052 1.00 96.75 81 GLY A O 1
ATOM 612 N N . LEU A 1 82 ? 3.905 3.459 -0.415 1.00 95.12 82 LEU A N 1
ATOM 613 C CA . LEU A 1 82 ? 3.572 2.494 0.623 1.00 95.12 82 LEU A CA 1
ATOM 614 C C . LEU A 1 82 ? 3.569 3.149 2.003 1.00 95.12 82 LEU A C 1
ATOM 616 O O . LEU A 1 82 ? 2.576 3.029 2.703 1.00 95.12 82 LEU A O 1
ATOM 620 N N . ILE A 1 83 ? 4.611 3.892 2.387 1.00 96.81 83 ILE A N 1
ATOM 621 C CA . ILE A 1 83 ? 4.663 4.563 3.699 1.00 96.81 83 ILE A CA 1
ATOM 622 C C . ILE A 1 83 ? 3.440 5.468 3.899 1.00 96.81 83 ILE A C 1
ATOM 624 O O . ILE A 1 83 ? 2.785 5.408 4.941 1.00 96.81 83 ILE A O 1
ATOM 628 N N . ILE A 1 84 ? 3.092 6.267 2.887 1.00 97.56 84 ILE A N 1
ATOM 629 C CA . ILE A 1 84 ? 1.925 7.156 2.942 1.00 97.56 84 ILE A CA 1
ATOM 630 C C . ILE A 1 84 ? 0.630 6.340 3.065 1.00 97.56 84 ILE A C 1
ATOM 632 O O . ILE A 1 84 ? -0.212 6.639 3.915 1.00 97.56 84 ILE A O 1
ATOM 636 N N . ALA A 1 85 ? 0.477 5.288 2.260 1.00 95.88 85 ALA A N 1
ATOM 637 C CA . ALA A 1 85 ? -0.694 4.419 2.294 1.00 95.88 85 ALA A CA 1
ATOM 638 C C . ALA A 1 85 ? -0.833 3.682 3.633 1.00 95.88 85 ALA A C 1
ATOM 640 O O . ALA A 1 85 ? -1.943 3.539 4.131 1.00 95.88 85 ALA A O 1
ATOM 641 N N . VAL A 1 86 ? 0.277 3.273 4.249 1.00 94.50 86 VAL A N 1
ATOM 642 C CA . VAL A 1 86 ? 0.308 2.630 5.567 1.00 94.50 86 VAL A CA 1
ATOM 643 C C . VAL A 1 86 ? -0.199 3.578 6.636 1.00 94.50 86 VAL A C 1
ATOM 645 O O . VAL A 1 86 ? -1.080 3.201 7.405 1.00 94.50 86 VAL A O 1
ATOM 648 N N . VAL A 1 87 ? 0.301 4.813 6.665 1.00 95.56 87 VAL A N 1
ATOM 649 C CA . VAL A 1 87 ? -0.131 5.814 7.648 1.00 95.56 87 VAL A CA 1
ATOM 650 C C . VAL A 1 87 ? -1.619 6.128 7.481 1.00 95.56 87 VAL A C 1
ATOM 652 O O . VAL A 1 87 ? -2.381 6.029 8.445 1.00 95.56 87 VAL A O 1
ATOM 655 N N . LEU A 1 88 ? -2.052 6.459 6.262 1.00 96.75 88 LEU A N 1
ATOM 656 C CA . LEU A 1 88 ? -3.438 6.852 5.994 1.00 96.75 88 LEU A CA 1
ATOM 657 C C . LEU A 1 88 ? -4.412 5.675 6.138 1.00 96.75 88 LEU A C 1
ATOM 659 O O . LEU A 1 88 ? -5.462 5.810 6.767 1.00 96.75 88 LEU A O 1
ATOM 663 N N . GLY A 1 89 ? -4.063 4.518 5.580 1.00 95.00 89 GLY A N 1
ATOM 664 C CA . GLY A 1 89 ? -4.883 3.312 5.609 1.00 95.00 89 GLY A CA 1
ATOM 665 C C . GLY A 1 89 ? -5.017 2.746 7.01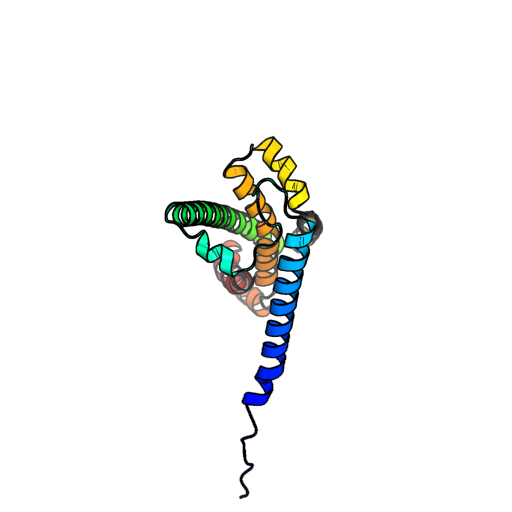9 1.00 95.00 89 GLY A C 1
ATOM 666 O O . GLY A 1 89 ? -6.124 2.413 7.434 1.00 95.00 89 GLY A O 1
ATOM 667 N N . SER A 1 90 ? -3.936 2.724 7.806 1.00 92.06 90 SER A N 1
ATOM 668 C CA . SER A 1 90 ? -4.007 2.275 9.204 1.00 92.06 90 SER A CA 1
ATOM 669 C C . SER A 1 90 ? -4.831 3.225 10.064 1.00 92.06 90 SER A C 1
ATOM 671 O O . SER A 1 90 ? -5.648 2.769 10.863 1.00 92.06 90 SER A O 1
ATOM 673 N N . ALA A 1 91 ? -4.673 4.541 9.879 1.00 93.81 91 ALA A N 1
ATOM 674 C CA . ALA A 1 91 ? -5.493 5.528 10.576 1.00 93.81 91 ALA A CA 1
ATOM 675 C C . ALA A 1 91 ? -6.985 5.341 10.259 1.00 93.81 91 ALA A C 1
ATOM 677 O O . ALA A 1 91 ? -7.807 5.305 11.177 1.00 93.81 91 ALA A O 1
ATOM 678 N N . LEU A 1 92 ? -7.334 5.145 8.981 1.00 95.06 92 LEU A N 1
ATOM 679 C CA . LEU A 1 92 ? -8.714 4.885 8.577 1.00 95.06 92 LEU A CA 1
ATOM 680 C C . LEU A 1 92 ? -9.234 3.546 9.122 1.00 95.06 92 LEU A C 1
ATOM 682 O O . LEU A 1 92 ? -10.333 3.503 9.669 1.00 95.06 92 LEU A O 1
ATOM 686 N N . GLY A 1 93 ? -8.452 2.469 9.021 1.00 93.31 93 GLY A N 1
ATOM 687 C CA . GLY A 1 93 ? -8.830 1.144 9.518 1.00 93.31 93 GLY A CA 1
ATOM 688 C C . GLY A 1 93 ? -9.106 1.145 11.025 1.00 93.31 93 GLY A C 1
ATOM 689 O O . GLY A 1 93 ? -10.128 0.620 11.472 1.00 93.31 93 GLY A O 1
ATOM 690 N N . LEU A 1 94 ? -8.258 1.817 11.813 1.00 91.44 94 LEU A N 1
ATOM 691 C CA . LEU A 1 94 ? -8.478 2.022 13.251 1.00 91.44 94 LEU A CA 1
ATOM 692 C C . LEU A 1 94 ? -9.710 2.897 13.525 1.00 91.44 94 LEU A C 1
ATOM 694 O O . LEU A 1 94 ? -10.483 2.611 14.444 1.00 91.44 94 LEU A O 1
ATOM 698 N N . PHE A 1 95 ? -9.927 3.942 12.722 1.00 93.62 95 PHE A N 1
ATOM 699 C CA . PHE A 1 95 ? -11.105 4.798 12.844 1.00 93.62 95 PHE A CA 1
ATOM 700 C C . PHE A 1 95 ? -12.402 4.021 12.581 1.00 93.62 95 PHE A C 1
ATOM 702 O O . PHE A 1 95 ? -13.350 4.120 13.361 1.00 93.62 95 PHE A O 1
ATOM 709 N N . MET A 1 96 ? -12.425 3.166 11.560 1.00 94.12 96 MET A N 1
ATOM 710 C CA . MET A 1 96 ? -13.548 2.268 11.274 1.00 94.12 96 MET A CA 1
ATOM 711 C C . MET A 1 96 ? -13.754 1.228 12.380 1.00 94.12 96 MET A C 1
ATOM 713 O O . MET A 1 96 ? -14.892 0.935 12.752 1.00 94.12 96 MET A O 1
ATOM 717 N N . ALA A 1 97 ? -12.672 0.717 12.972 1.00 90.00 97 ALA A N 1
ATOM 718 C CA . ALA A 1 97 ? -12.758 -0.230 14.080 1.00 90.00 97 ALA A CA 1
ATOM 719 C C . ALA A 1 97 ? -13.416 0.377 15.334 1.00 90.00 97 ALA A C 1
ATOM 721 O O . ALA A 1 97 ? -14.047 -0.354 16.106 1.00 90.00 97 ALA A O 1
ATOM 722 N N . SER A 1 98 ? -13.33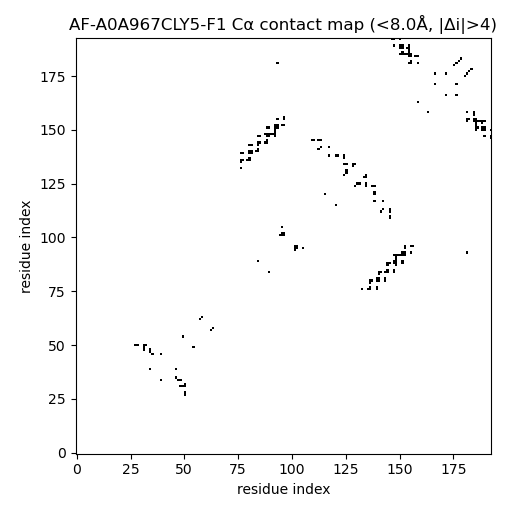9 1.705 15.503 1.00 88.06 98 SER A N 1
ATOM 723 C CA . SER A 1 98 ? -13.857 2.414 16.678 1.00 88.06 98 SER A CA 1
ATOM 724 C C . SER A 1 98 ? -15.369 2.282 16.884 1.00 88.06 98 SER A C 1
ATOM 726 O O . SER A 1 98 ? -15.826 2.206 18.027 1.00 88.06 98 SER A O 1
ATOM 728 N N . ALA A 1 99 ? -16.152 2.215 15.803 1.00 91.38 99 ALA A N 1
ATOM 729 C CA . ALA A 1 99 ? -17.603 2.106 15.874 1.00 91.38 99 ALA A CA 1
ATOM 730 C C . ALA A 1 99 ? -18.183 1.394 14.647 1.00 91.38 99 ALA A C 1
ATOM 732 O O . ALA A 1 99 ? -17.887 1.738 13.506 1.00 91.38 99 ALA A O 1
ATOM 733 N N . ARG A 1 100 ? -19.125 0.465 14.876 1.00 89.81 100 ARG A N 1
ATOM 734 C CA . ARG A 1 100 ? -19.826 -0.258 13.793 1.00 89.81 100 ARG A CA 1
ATOM 735 C C . ARG A 1 100 ? -20.607 0.663 12.846 1.00 89.81 100 ARG A C 1
ATOM 737 O O . ARG A 1 100 ? -20.925 0.246 11.738 1.00 89.81 100 ARG A O 1
ATOM 744 N N . ALA A 1 101 ? -20.985 1.861 13.295 1.00 94.56 101 ALA A N 1
ATOM 745 C CA . ALA A 1 101 ? -21.649 2.859 12.456 1.00 94.56 101 ALA A CA 1
ATOM 746 C C . ALA A 1 101 ? -20.667 3.511 11.468 1.00 94.56 101 ALA A C 1
ATOM 748 O O . ALA A 1 101 ? -20.993 3.647 10.295 1.00 94.56 101 ALA A O 1
ATOM 749 N N . VAL A 1 102 ? -19.454 3.837 11.928 1.00 94.50 102 VAL A N 1
ATOM 750 C CA . VAL A 1 102 ? -18.384 4.415 11.098 1.00 94.50 102 VAL A CA 1
ATOM 751 C C . VAL A 1 102 ? -17.936 3.411 10.042 1.00 94.50 102 VAL A C 1
ATOM 753 O O . VAL A 1 102 ? -17.863 3.753 8.867 1.00 94.50 102 VAL A O 1
ATOM 756 N N . GLU A 1 103 ? -17.726 2.153 10.439 1.00 95.06 103 GLU A N 1
ATOM 757 C CA . GLU A 1 103 ? -17.442 1.064 9.501 1.00 95.06 103 GLU A CA 1
ATOM 758 C C . GLU A 1 103 ? -18.514 0.973 8.410 1.00 95.06 103 GLU A C 1
ATOM 760 O O . GLU A 1 103 ? -18.189 1.072 7.232 1.00 95.06 103 GLU A O 1
ATOM 765 N N . ARG A 1 104 ? -19.797 0.876 8.787 1.00 94.50 104 ARG A N 1
ATOM 766 C CA . ARG A 1 104 ? -20.909 0.781 7.826 1.00 94.50 104 ARG A CA 1
ATOM 767 C C . ARG A 1 104 ? -21.021 1.989 6.895 1.00 94.50 104 ARG A C 1
ATOM 769 O O . ARG A 1 104 ? -21.424 1.814 5.751 1.00 94.50 104 ARG A O 1
ATOM 776 N N . ALA A 1 105 ? -20.677 3.185 7.368 1.00 96.25 105 ALA A N 1
ATOM 777 C CA . ALA A 1 105 ? -20.719 4.399 6.559 1.00 96.25 105 ALA A CA 1
ATOM 778 C C . ALA A 1 105 ? -19.555 4.484 5.558 1.00 96.25 105 ALA A C 1
ATOM 780 O O . ALA A 1 105 ? -19.755 4.937 4.436 1.00 96.25 105 ALA A O 1
ATOM 781 N N . ILE A 1 106 ? -18.351 4.051 5.947 1.00 96.06 106 ILE A N 1
ATOM 782 C CA . ILE A 1 106 ? -17.124 4.193 5.143 1.00 96.06 106 ILE A CA 1
ATOM 783 C C . ILE A 1 106 ? -16.912 3.002 4.198 1.00 96.06 106 ILE A C 1
ATOM 785 O O . ILE A 1 106 ? -16.380 3.173 3.102 1.00 96.06 106 ILE A O 1
ATOM 789 N N . TRP A 1 107 ? -17.355 1.804 4.585 1.00 94.19 107 TRP A N 1
ATOM 790 C CA . TRP A 1 107 ? -17.147 0.570 3.820 1.00 94.19 107 TRP A CA 1
ATOM 791 C C . TRP A 1 107 ? -17.586 0.651 2.344 1.00 94.19 107 TRP A C 1
ATOM 793 O O . TRP A 1 107 ? -16.796 0.262 1.480 1.00 94.19 107 TRP A O 1
ATOM 803 N N . PRO A 1 108 ? -18.769 1.207 1.999 1.00 94.00 108 PRO A N 1
ATOM 804 C CA . PRO A 1 108 ? -19.191 1.328 0.602 1.00 94.00 108 PRO A CA 1
ATOM 805 C C . PRO A 1 108 ? -18.246 2.197 -0.239 1.00 94.00 108 PRO A C 1
ATOM 807 O O . PRO A 1 108 ? -17.994 1.886 -1.401 1.00 94.00 108 PRO A O 1
ATOM 810 N N . TRP A 1 109 ? -17.682 3.255 0.352 1.00 93.88 109 TRP A N 1
ATOM 811 C CA . TRP A 1 109 ? -16.736 4.146 -0.324 1.00 93.88 109 TRP A CA 1
ATOM 812 C C . TRP A 1 109 ? -15.396 3.467 -0.588 1.00 93.88 109 TRP A C 1
ATOM 814 O O . TRP A 1 109 ? -14.829 3.626 -1.666 1.00 93.88 109 TRP A O 1
ATOM 824 N N . LEU A 1 110 ? -14.911 2.672 0.368 1.00 92.12 110 LEU A N 1
ATOM 825 C CA . LEU A 1 110 ? -13.693 1.885 0.189 1.00 92.12 110 LEU A CA 1
ATOM 826 C C . LEU A 1 110 ? -13.826 0.895 -0.971 1.00 92.12 110 LEU A C 1
ATOM 828 O O . LEU A 1 110 ? -12.944 0.836 -1.827 1.00 92.12 110 LEU A O 1
ATOM 832 N N . ILE A 1 111 ? -14.952 0.180 -1.042 1.00 92.69 111 ILE A N 1
ATOM 833 C CA . ILE A 1 111 ? -15.234 -0.726 -2.162 1.00 92.69 111 ILE A CA 1
ATOM 834 C C . ILE A 1 111 ? -15.319 0.054 -3.478 1.00 92.69 111 ILE A C 1
ATOM 836 O O . ILE A 1 111 ? -14.725 -0.372 -4.464 1.00 92.69 111 ILE A O 1
ATOM 840 N N . ALA A 1 112 ? -16.004 1.204 -3.503 1.00 91.94 112 ALA A N 1
ATOM 841 C CA . ALA A 1 112 ? -16.129 2.030 -4.706 1.00 91.94 112 ALA A CA 1
ATOM 842 C C . ALA A 1 112 ? -14.760 2.461 -5.271 1.00 91.94 112 ALA A C 1
ATOM 844 O O . ALA A 1 112 ? -14.540 2.420 -6.484 1.00 91.94 112 ALA A O 1
ATOM 845 N N . VAL A 1 113 ? -13.814 2.816 -4.396 1.00 88.38 113 VAL A N 1
ATOM 846 C CA . VAL A 1 113 ? -12.434 3.129 -4.797 1.00 88.38 113 VAL A CA 1
ATOM 847 C C . VAL A 1 113 ? -11.729 1.892 -5.357 1.00 88.38 113 VAL A C 1
ATOM 849 O O . VAL A 1 113 ? -11.081 1.992 -6.394 1.00 88.38 113 VAL A O 1
ATOM 852 N N . GLN A 1 114 ? -11.884 0.723 -4.727 1.00 90.62 114 GLN A N 1
ATOM 853 C CA . GLN A 1 114 ? -11.216 -0.510 -5.156 1.00 90.62 114 GLN A CA 1
ATOM 854 C C . GLN A 1 114 ? -11.698 -1.011 -6.524 1.00 90.62 114 GLN A C 1
ATOM 856 O O . GLN A 1 114 ? -10.898 -1.492 -7.325 1.00 90.62 114 GLN A O 1
ATOM 861 N N . VAL A 1 115 ? -13.001 -0.918 -6.795 1.00 92.00 115 VAL A N 1
ATOM 862 C CA . VAL A 1 115 ? -13.560 -1.367 -8.080 1.00 92.00 115 VAL A CA 1
ATOM 863 C C . VAL A 1 115 ? -13.232 -0.409 -9.223 1.00 92.00 115 VAL A C 1
ATOM 865 O O . VAL A 1 115 ? -13.363 -0.788 -10.385 1.00 92.00 115 VAL A O 1
ATOM 868 N N . THR A 1 116 ? -12.796 0.817 -8.915 1.00 90.69 116 THR A N 1
ATOM 869 C CA . THR A 1 116 ? -12.400 1.798 -9.926 1.00 90.69 116 THR A CA 1
ATOM 870 C C . THR A 1 116 ? -11.045 1.405 -10.523 1.00 90.69 116 THR A C 1
ATOM 872 O O . THR A 1 116 ? -10.035 1.411 -9.815 1.00 90.69 116 THR A O 1
ATOM 875 N N . PRO A 1 117 ? -10.963 1.095 -11.831 1.00 90.56 117 PRO A N 1
ATOM 876 C CA . PRO A 1 117 ? -9.705 0.686 -12.434 1.00 90.56 117 PRO A CA 1
ATOM 877 C C . PRO A 1 117 ? -8.685 1.826 -12.410 1.00 90.56 117 PRO A C 1
ATOM 879 O O . PRO A 1 117 ? -8.909 2.907 -12.955 1.00 90.56 117 PRO A O 1
ATOM 882 N N . VAL A 1 118 ? -7.509 1.559 -11.849 1.00 89.88 118 VAL A N 1
ATOM 883 C CA . VAL A 1 118 ? -6.417 2.541 -11.722 1.00 89.88 118 VAL A CA 1
ATOM 884 C C . VAL A 1 118 ? -5.953 3.076 -13.080 1.00 89.88 118 VAL A C 1
ATOM 886 O O . VAL A 1 118 ? -5.554 4.238 -13.199 1.00 89.88 118 VAL A O 1
ATOM 889 N N . ILE A 1 119 ? -6.064 2.262 -14.132 1.00 91.56 119 ILE A N 1
ATOM 890 C CA . ILE A 1 119 ? -5.728 2.668 -15.500 1.00 91.56 119 ILE A CA 1
ATOM 891 C C . ILE A 1 119 ? -6.589 3.846 -15.987 1.00 91.56 119 ILE A C 1
ATOM 893 O O . ILE A 1 119 ? -6.101 4.679 -16.745 1.00 91.56 119 ILE A O 1
ATOM 897 N N . VAL A 1 120 ? -7.827 3.971 -15.488 1.00 91.94 120 VAL A N 1
ATOM 898 C CA . VAL A 1 120 ? -8.739 5.088 -15.794 1.00 91.94 120 VAL A CA 1
ATOM 899 C C . VAL A 1 120 ? -8.363 6.343 -15.002 1.00 91.94 120 VAL A C 1
ATOM 901 O O . VAL A 1 120 ? -8.473 7.456 -15.509 1.00 91.94 120 VAL A O 1
ATOM 904 N N . LEU A 1 121 ? -7.866 6.181 -13.773 1.00 90.00 121 LEU A N 1
ATOM 905 C CA . LEU A 1 121 ? -7.448 7.297 -12.918 1.00 90.00 121 LEU A CA 1
ATOM 906 C C . LEU A 1 121 ? -6.123 7.920 -13.368 1.00 90.00 121 LEU A C 1
ATOM 908 O O . LEU A 1 121 ? -5.927 9.128 -13.246 1.00 90.00 121 LEU A O 1
ATOM 912 N N . THR A 1 122 ? -5.220 7.104 -13.911 1.00 91.94 122 THR A N 1
ATOM 913 C CA . THR A 1 122 ? -3.872 7.511 -14.334 1.00 91.94 122 THR A CA 1
ATOM 914 C C . THR A 1 122 ? -3.855 8.782 -15.206 1.00 91.94 122 THR A C 1
ATOM 916 O O . THR A 1 122 ? -3.153 9.724 -14.831 1.00 91.94 122 THR A O 1
ATOM 919 N N . PRO A 1 123 ? -4.618 8.896 -16.315 1.00 91.38 123 PRO A N 1
ATOM 920 C CA . PRO A 1 123 ? -4.617 10.111 -17.137 1.00 91.38 123 PRO A CA 1
ATOM 921 C C . PRO A 1 123 ? -5.132 11.356 -16.396 1.00 91.38 123 PRO A C 1
ATOM 923 O O . PRO A 1 123 ? -4.615 12.450 -16.615 1.00 91.38 123 PRO A O 1
ATOM 926 N N . ILE A 1 124 ? -6.102 11.208 -15.488 1.00 93.25 124 ILE A N 1
ATOM 927 C CA . ILE A 1 124 ? -6.624 12.318 -14.673 1.00 93.25 124 ILE A CA 1
ATOM 928 C C . ILE A 1 124 ? -5.539 12.811 -13.711 1.00 93.25 124 ILE A C 1
ATOM 930 O O . ILE A 1 124 ? -5.287 14.010 -13.609 1.00 93.25 124 ILE A O 1
ATOM 934 N N . ILE A 1 125 ? -4.848 11.883 -13.050 1.00 92.25 125 ILE A N 1
ATOM 935 C CA . ILE A 1 125 ? -3.770 12.191 -12.105 1.00 92.25 125 ILE A CA 1
ATOM 936 C C . ILE A 1 125 ? -2.609 12.879 -12.831 1.00 92.25 125 ILE A C 1
ATOM 938 O O . ILE A 1 125 ? -2.128 13.911 -12.369 1.00 92.25 125 ILE A O 1
ATOM 942 N N . VAL A 1 126 ? -2.199 12.368 -13.995 1.00 93.19 126 VAL A N 1
ATOM 943 C CA . VAL A 1 126 ? -1.150 12.991 -14.820 1.00 93.19 126 VAL A CA 1
ATOM 944 C C . VAL A 1 126 ? -1.573 14.375 -15.308 1.00 93.19 126 VAL A C 1
ATOM 946 O O . VAL A 1 126 ? -0.735 15.267 -15.396 1.00 93.19 126 VAL A O 1
ATOM 949 N N . ARG A 1 127 ? -2.861 14.608 -15.579 1.00 95.00 127 ARG A N 1
ATOM 950 C CA . ARG A 1 127 ? -3.348 15.945 -15.940 1.00 95.00 127 ARG A CA 1
ATOM 951 C C . ARG A 1 127 ? -3.250 16.946 -14.783 1.00 95.00 127 ARG A C 1
ATOM 953 O O . ARG A 1 127 ? -2.997 18.116 -15.042 1.00 95.00 127 ARG A O 1
ATOM 960 N N . ILE A 1 128 ? -3.438 16.506 -13.538 1.00 93.81 128 ILE A N 1
ATOM 961 C CA . ILE A 1 128 ? -3.385 17.372 -12.346 1.00 93.81 128 ILE A CA 1
ATOM 962 C C . ILE A 1 128 ? -1.937 17.607 -11.890 1.00 93.81 128 ILE A C 1
ATOM 964 O O . ILE A 1 128 ? -1.548 18.737 -11.612 1.00 93.81 128 ILE A O 1
ATOM 968 N N . PHE A 1 129 ? -1.137 16.542 -11.814 1.00 91.19 129 PHE A N 1
ATOM 969 C CA . PHE A 1 129 ? 0.209 16.552 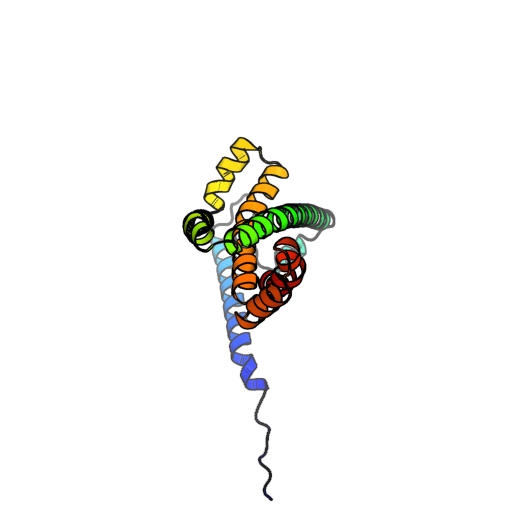-11.226 1.00 91.19 129 PHE A CA 1
ATOM 970 C C . PHE A 1 129 ? 1.346 16.581 -12.261 1.00 91.19 129 PHE A C 1
ATOM 972 O O . PHE A 1 129 ? 2.523 16.627 -11.886 1.00 91.19 129 PHE A O 1
ATOM 979 N N . GLY A 1 130 ? 1.025 16.491 -13.553 1.00 92.75 130 GLY A N 1
ATOM 980 C CA . GLY A 1 130 ? 1.994 16.240 -14.619 1.00 92.75 130 GLY A CA 1
ATOM 981 C C . GLY A 1 130 ? 2.555 14.807 -14.594 1.00 92.75 130 GLY A C 1
ATOM 982 O O . GLY A 1 130 ? 2.247 14.016 -13.698 1.00 92.75 130 GLY A O 1
ATOM 983 N N . PRO A 1 131 ? 3.423 14.442 -15.555 1.00 90.00 131 PRO A N 1
ATOM 984 C CA . PRO A 1 131 ? 4.137 13.161 -15.576 1.00 90.00 131 PRO A CA 1
ATOM 985 C C . PRO A 1 131 ? 5.294 13.145 -14.556 1.00 90.00 131 PRO A C 1
ATOM 987 O O . PRO A 1 131 ? 6.463 12.981 -14.902 1.00 90.00 131 PRO A O 1
ATOM 990 N N . SER A 1 132 ? 4.970 13.340 -13.279 1.00 93.56 132 SER A N 1
ATOM 991 C CA . SER A 1 132 ? 5.923 13.552 -12.187 1.00 93.56 132 SER A CA 1
ATOM 992 C C . SER A 1 132 ? 6.054 12.338 -11.261 1.00 93.56 132 SER A C 1
ATOM 994 O O . SER A 1 132 ? 5.266 11.391 -11.314 1.00 93.56 132 SER A O 1
ATOM 996 N N . PHE A 1 133 ? 7.055 12.365 -10.375 1.00 93.62 133 PHE A N 1
ATOM 997 C CA . PHE A 1 133 ? 7.179 11.392 -9.283 1.00 93.62 133 PHE A CA 1
ATOM 998 C C . PHE A 1 133 ? 5.932 11.397 -8.383 1.00 93.62 133 PHE A C 1
ATOM 1000 O O . PHE A 1 133 ? 5.415 10.334 -8.045 1.00 93.62 133 PHE A O 1
ATOM 1007 N N . ALA A 1 134 ? 5.392 12.583 -8.079 1.00 93.88 134 ALA A N 1
ATOM 1008 C CA . ALA A 1 134 ? 4.198 12.744 -7.252 1.00 93.88 134 ALA A CA 1
ATOM 1009 C C . ALA A 1 134 ? 2.968 12.040 -7.848 1.00 93.88 134 ALA A C 1
ATOM 1011 O O . ALA A 1 134 ? 2.247 11.365 -7.118 1.00 93.88 134 ALA A O 1
ATOM 1012 N N . ALA A 1 135 ? 2.771 12.117 -9.169 1.00 94.31 135 ALA A N 1
ATOM 1013 C CA . ALA A 1 135 ? 1.680 11.415 -9.847 1.00 94.31 135 ALA A CA 1
ATOM 1014 C C . ALA A 1 135 ? 1.759 9.892 -9.645 1.00 94.31 135 ALA A C 1
ATOM 1016 O O . ALA A 1 135 ? 0.759 9.249 -9.331 1.00 94.31 135 ALA A O 1
ATOM 1017 N N . ARG A 1 136 ? 2.961 9.312 -9.774 1.00 94.19 136 ARG A N 1
ATOM 1018 C CA . ARG A 1 136 ? 3.175 7.866 -9.596 1.00 94.19 136 ARG A CA 1
ATOM 1019 C C . ARG A 1 136 ? 2.981 7.448 -8.140 1.00 94.19 136 ARG A C 1
ATOM 1021 O O . ARG A 1 136 ? 2.332 6.441 -7.885 1.00 94.19 136 ARG A O 1
ATOM 1028 N N . VAL A 1 137 ? 3.489 8.243 -7.195 1.00 96.31 137 VAL A N 1
ATOM 1029 C CA . VAL A 1 137 ? 3.278 8.017 -5.756 1.00 96.31 137 VAL A CA 1
ATOM 1030 C C . VAL A 1 137 ? 1.791 8.060 -5.415 1.00 96.31 137 VAL A C 1
ATOM 1032 O O . VAL A 1 137 ? 1.312 7.172 -4.718 1.00 96.31 137 VAL A O 1
ATOM 1035 N N . PHE A 1 138 ? 1.043 9.034 -5.937 1.00 95.19 138 PHE A N 1
ATOM 1036 C CA . PHE A 1 138 ? -0.394 9.150 -5.692 1.00 95.19 138 PHE A CA 1
ATOM 1037 C C . PHE A 1 138 ? -1.160 7.920 -6.190 1.00 95.19 138 PHE A C 1
ATOM 1039 O O . PHE A 1 138 ? -1.979 7.370 -5.456 1.00 95.19 138 PHE A O 1
ATOM 1046 N N . VAL A 1 139 ? -0.850 7.440 -7.400 1.00 94.19 139 VAL A N 1
ATOM 1047 C CA . VAL A 1 139 ? -1.416 6.189 -7.926 1.00 94.19 139 VAL A CA 1
ATOM 1048 C C . VAL A 1 139 ? -1.131 5.026 -6.976 1.00 94.19 139 VAL A C 1
ATOM 1050 O O . VAL A 1 139 ? -2.063 4.333 -6.571 1.00 94.19 139 VAL A O 1
ATOM 1053 N N . THR A 1 140 ? 0.130 4.842 -6.574 1.00 95.12 140 THR A N 1
ATOM 1054 C CA . THR A 1 140 ? 0.531 3.787 -5.631 1.00 95.12 140 THR A CA 1
ATOM 1055 C C . THR A 1 140 ? -0.248 3.871 -4.321 1.00 95.12 140 THR A C 1
ATOM 1057 O O . THR A 1 140 ? -0.714 2.846 -3.827 1.00 95.12 140 THR A O 1
ATOM 1060 N N . VAL A 1 141 ? -0.433 5.079 -3.776 1.00 95.38 141 VAL A N 1
ATOM 1061 C CA . VAL A 1 141 ? -1.208 5.293 -2.548 1.00 95.38 141 VAL A CA 1
ATOM 1062 C C . VAL A 1 141 ? -2.645 4.827 -2.732 1.00 95.38 141 VAL A C 1
ATOM 1064 O O . VAL A 1 141 ? -3.120 4.053 -1.913 1.00 95.38 141 VAL A O 1
ATOM 1067 N N . VAL A 1 142 ? -3.324 5.237 -3.806 1.00 93.06 142 VAL A N 1
ATOM 1068 C CA . VAL A 1 142 ? -4.721 4.847 -4.064 1.00 93.06 142 VAL A CA 1
ATOM 1069 C C . VAL A 1 142 ? -4.871 3.325 -4.150 1.00 93.06 142 VAL A C 1
ATOM 1071 O O . VAL A 1 142 ? -5.799 2.775 -3.560 1.00 93.06 142 VAL A O 1
ATOM 1074 N N . VAL A 1 143 ? -3.942 2.641 -4.828 1.00 92.75 143 VAL A N 1
ATOM 1075 C CA . VAL A 1 143 ? -3.972 1.174 -4.971 1.00 92.75 143 VAL A CA 1
ATOM 1076 C C . VAL A 1 143 ? -3.750 0.474 -3.629 1.00 92.75 143 VAL A C 1
ATOM 1078 O O . VAL A 1 143 ? -4.467 -0.467 -3.294 1.00 92.75 143 VAL A O 1
ATOM 1081 N N . ALA A 1 144 ? -2.760 0.925 -2.857 1.00 94.00 144 ALA A N 1
ATOM 1082 C CA . ALA A 1 144 ? -2.374 0.291 -1.599 1.00 94.00 144 ALA A CA 1
ATOM 1083 C C . ALA A 1 144 ? -3.292 0.668 -0.422 1.00 94.00 144 ALA A C 1
ATOM 1085 O O . ALA A 1 144 ? -3.366 -0.061 0.563 1.00 94.00 144 ALA A O 1
ATOM 1086 N N . PHE A 1 145 ? -4.012 1.787 -0.508 1.00 93.69 145 PHE A N 1
ATOM 1087 C CA . PHE A 1 145 ? -4.818 2.319 0.588 1.00 93.69 145 PHE A CA 1
ATOM 1088 C C . PHE A 1 145 ? -5.929 1.366 1.036 1.00 93.69 145 PHE A C 1
ATOM 1090 O O . PHE A 1 145 ? -6.074 1.115 2.233 1.00 93.69 145 PHE A O 1
ATOM 1097 N N . PHE A 1 146 ? -6.694 0.819 0.085 1.00 93.31 146 PHE A N 1
ATOM 1098 C CA . PHE A 1 146 ? -7.790 -0.104 0.381 1.00 93.31 146 PHE A CA 1
ATOM 1099 C C . PHE A 1 146 ? -7.330 -1.366 1.130 1.00 93.31 146 PHE A C 1
ATOM 1101 O O . PHE A 1 146 ? -7.827 -1.577 2.239 1.00 93.31 146 PHE A O 1
ATOM 1108 N N . PRO A 1 147 ? -6.398 -2.188 0.592 1.00 92.06 147 PRO A N 1
ATOM 1109 C CA . PRO A 1 147 ? -6.001 -3.431 1.249 1.00 92.06 147 PRO A CA 1
ATOM 1110 C C . PRO A 1 147 ? -5.402 -3.176 2.634 1.00 92.06 147 PRO A C 1
ATOM 1112 O O . PRO A 1 147 ? -5.693 -3.911 3.574 1.00 92.06 147 PRO A O 1
ATOM 1115 N N . ILE A 1 148 ? -4.646 -2.086 2.803 1.00 94.31 148 ILE A N 1
ATOM 1116 C CA . ILE A 1 148 ? -4.108 -1.690 4.108 1.00 94.31 148 ILE A CA 1
ATOM 1117 C C . ILE A 1 148 ? -5.239 -1.374 5.094 1.00 94.31 148 ILE A C 1
ATOM 1119 O O . ILE A 1 148 ? -5.260 -1.918 6.200 1.00 94.31 148 ILE A O 1
ATOM 1123 N N . ALA A 1 149 ? -6.189 -0.516 4.709 1.00 93.94 149 ALA A N 1
ATOM 1124 C CA . ALA A 1 149 ? -7.300 -0.138 5.580 1.00 93.94 149 ALA A CA 1
ATOM 1125 C C . ALA A 1 149 ? -8.163 -1.351 5.964 1.00 93.94 149 ALA A C 1
ATOM 1127 O O . ALA A 1 149 ? -8.519 -1.508 7.137 1.00 93.94 149 ALA A O 1
ATOM 1128 N N . SER A 1 150 ? -8.452 -2.240 5.005 1.00 93.06 150 SER A N 1
ATOM 1129 C CA . SER A 1 150 ? -9.211 -3.465 5.262 1.00 93.06 150 SER A CA 1
ATOM 1130 C C . SER A 1 150 ? -8.451 -4.439 6.159 1.00 93.06 150 SER A C 1
ATOM 1132 O O . SER A 1 150 ? -9.041 -4.974 7.094 1.00 93.06 150 SER A O 1
ATOM 1134 N N . ASN A 1 151 ? -7.146 -4.633 5.942 1.00 92.88 151 ASN A N 1
ATOM 1135 C CA . ASN A 1 151 ? -6.331 -5.548 6.745 1.00 92.88 151 ASN A CA 1
ATOM 1136 C C . ASN A 1 151 ? -6.222 -5.081 8.196 1.00 92.88 151 ASN A C 1
ATOM 1138 O O . ASN A 1 151 ? -6.325 -5.895 9.114 1.00 92.88 151 ASN A O 1
ATOM 1142 N N . VAL A 1 152 ? -6.083 -3.772 8.421 1.00 92.31 152 VAL A N 1
ATOM 1143 C CA . VAL A 1 152 ? -6.079 -3.208 9.776 1.00 92.31 152 VAL A CA 1
ATOM 1144 C C . VAL A 1 152 ? -7.440 -3.389 10.442 1.00 92.31 152 VAL A C 1
ATOM 1146 O O . VAL A 1 152 ? -7.500 -3.865 11.576 1.00 92.31 152 VAL A O 1
ATOM 1149 N N . LEU A 1 153 ? -8.540 -3.085 9.744 1.00 92.12 153 LEU A N 1
ATOM 1150 C CA . LEU A 1 153 ? -9.885 -3.293 10.284 1.00 92.12 153 LEU A CA 1
ATOM 1151 C C . LEU A 1 153 ? -10.133 -4.766 10.644 1.00 92.12 153 LEU A C 1
ATOM 1153 O O . LEU A 1 153 ? -10.574 -5.056 11.758 1.00 92.12 153 LEU A O 1
ATOM 1157 N N . PHE A 1 154 ? -9.844 -5.693 9.729 1.00 90.94 154 PHE A N 1
ATOM 1158 C CA . PHE A 1 154 ? -10.030 -7.127 9.952 1.00 90.94 154 PHE A CA 1
ATOM 1159 C C . PHE A 1 154 ? -9.117 -7.659 11.053 1.00 90.94 154 PHE A C 1
ATOM 1161 O O . PHE A 1 154 ? -9.580 -8.420 11.903 1.00 90.94 154 PHE A O 1
ATOM 1168 N N . GLY A 1 155 ? -7.875 -7.180 11.119 1.00 89.50 155 GLY A N 1
ATOM 1169 C CA . GLY A 1 155 ? -6.950 -7.475 12.207 1.00 89.50 155 GLY A CA 1
ATOM 1170 C C . GLY A 1 155 ? -7.524 -7.086 13.569 1.00 89.50 155 GLY A C 1
ATOM 1171 O O . GLY A 1 155 ? -7.596 -7.921 14.469 1.00 89.50 155 GLY A O 1
ATOM 1172 N N . VAL A 1 156 ? -8.053 -5.867 13.713 1.00 89.00 156 VAL A N 1
ATOM 1173 C CA . VAL A 1 156 ? -8.698 -5.435 14.968 1.00 89.00 156 VAL A CA 1
ATOM 1174 C C . VAL A 1 156 ? -9.992 -6.208 15.258 1.00 89.00 156 VAL A C 1
ATOM 1176 O O . VAL A 1 156 ? -10.289 -6.532 16.412 1.00 89.00 156 VAL A O 1
ATOM 1179 N N . ARG A 1 157 ? -10.781 -6.536 14.229 1.00 87.75 157 ARG A N 1
ATOM 1180 C CA . ARG A 1 157 ? -12.029 -7.308 14.372 1.00 87.75 157 ARG A CA 1
ATOM 1181 C C . ARG A 1 157 ? -11.781 -8.773 14.746 1.00 87.75 157 ARG A C 1
ATOM 1183 O O . ARG A 1 157 ? -12.633 -9.351 15.418 1.00 87.75 157 ARG A O 1
ATOM 1190 N N . SER A 1 158 ? -10.625 -9.337 14.388 1.00 87.25 158 SER A N 1
ATOM 1191 C CA . SER A 1 158 ? -10.223 -10.711 14.726 1.00 87.25 158 SER A CA 1
ATOM 1192 C C . SER A 1 158 ? -9.956 -10.930 16.221 1.00 87.25 158 SER A C 1
ATOM 1194 O O . SER A 1 158 ? -9.942 -12.067 16.689 1.00 87.25 158 SER A O 1
ATOM 1196 N N . ILE A 1 159 ? -9.794 -9.847 16.990 1.00 87.75 159 ILE A N 1
ATOM 1197 C CA . ILE A 1 159 ? -9.540 -9.907 18.431 1.00 87.75 159 ILE A CA 1
ATOM 1198 C C . ILE A 1 159 ? -10.736 -10.579 19.132 1.00 87.75 159 ILE A C 1
ATOM 1200 O O . ILE A 1 159 ? -11.874 -10.118 18.959 1.00 87.75 159 ILE A O 1
ATOM 1204 N N . PRO A 1 160 ? -10.523 -11.626 19.952 1.00 87.31 160 PRO A N 1
ATOM 1205 C CA . PRO A 1 160 ? -11.600 -12.261 20.702 1.00 87.31 160 PRO A CA 1
ATOM 1206 C C . PRO A 1 160 ? -12.288 -11.279 21.655 1.00 87.31 160 PRO A C 1
ATOM 1208 O O . PRO A 1 160 ? -11.648 -10.407 22.244 1.00 87.31 160 PRO A O 1
ATOM 1211 N N . GLN A 1 161 ? -13.600 -11.437 21.852 1.00 84.25 161 GLN A N 1
ATOM 1212 C CA . GLN A 1 161 ? -14.360 -10.569 22.758 1.00 84.25 161 GLN A CA 1
ATOM 1213 C C . GLN A 1 161 ? -13.815 -10.621 24.192 1.00 84.25 161 GLN A C 1
ATOM 1215 O O . GLN A 1 161 ? -13.660 -9.574 24.811 1.00 84.25 161 GLN A O 1
ATOM 1220 N N . SER A 1 162 ? -13.396 -11.802 24.656 1.00 86.75 162 SER A N 1
ATOM 1221 C CA . SER A 1 162 ? -12.794 -11.988 25.981 1.00 86.75 162 SER A CA 1
ATOM 1222 C C . SER A 1 162 ? -11.572 -11.097 26.219 1.00 86.75 162 SER A C 1
ATOM 1224 O O . SER A 1 162 ? -11.407 -10.570 27.312 1.00 86.75 162 SER A O 1
ATOM 1226 N N . TRP A 1 163 ? -10.742 -10.855 25.201 1.00 84.38 163 TRP A N 1
ATOM 1227 C CA . TRP A 1 163 ? -9.570 -9.983 25.323 1.00 84.38 163 TRP A CA 1
ATOM 1228 C C . TRP A 1 163 ? -9.970 -8.513 25.468 1.00 84.38 163 TRP A C 1
ATOM 1230 O O . TRP A 1 163 ? -9.358 -7.779 26.242 1.00 84.38 163 TRP A O 1
ATOM 1240 N N . ARG A 1 164 ? -11.026 -8.082 24.766 1.00 83.88 164 ARG A N 1
ATOM 1241 C CA . ARG A 1 164 ? -11.588 -6.733 24.929 1.00 83.88 164 ARG A CA 1
ATOM 1242 C C . ARG A 1 164 ? -12.179 -6.549 26.324 1.00 83.88 164 ARG A C 1
ATOM 1244 O O . ARG A 1 164 ? -11.915 -5.531 26.957 1.00 83.88 164 ARG A O 1
ATOM 1251 N N . ASP A 1 165 ? -12.911 -7.546 26.811 1.00 85.19 165 ASP A N 1
ATOM 1252 C CA . ASP A 1 165 ? -13.550 -7.501 28.127 1.00 85.19 165 ASP A CA 1
ATOM 1253 C C . ASP A 1 165 ? -12.499 -7.427 29.254 1.00 85.19 165 ASP A C 1
ATOM 1255 O O . ASP A 1 165 ? -12.667 -6.661 30.200 1.00 85.19 165 ASP A O 1
ATOM 1259 N N . LEU A 1 166 ? -11.355 -8.115 29.117 1.00 87.00 166 LEU A N 1
ATOM 1260 C CA . LEU A 1 166 ? -10.229 -8.016 30.062 1.00 87.00 166 LEU A CA 1
ATOM 1261 C C . LEU A 1 166 ? -9.632 -6.601 30.154 1.00 87.00 166 LEU A C 1
ATOM 1263 O O . LEU A 1 166 ? -9.300 -6.142 31.248 1.00 87.00 166 LEU A O 1
ATOM 1267 N N . PHE A 1 167 ? -9.499 -5.896 29.028 1.00 86.44 167 PHE A N 1
ATOM 1268 C CA . PHE A 1 167 ? -9.008 -4.511 29.016 1.00 86.44 167 PHE A CA 1
ATOM 1269 C C . PHE A 1 167 ? -10.010 -3.542 29.655 1.00 86.44 167 PHE A C 1
ATOM 1271 O O . PHE A 1 167 ? -9.603 -2.632 30.380 1.00 86.44 167 PHE A O 1
ATOM 1278 N N . VAL A 1 168 ? -11.312 -3.769 29.444 1.00 83.38 168 VAL A N 1
ATOM 1279 C CA . VAL A 1 168 ? -12.382 -3.005 30.103 1.00 83.38 168 VAL A CA 1
ATOM 1280 C C . VAL A 1 168 ? -12.363 -3.239 31.616 1.00 83.38 168 VAL A C 1
ATOM 1282 O O . VAL A 1 168 ? -12.406 -2.273 32.373 1.00 83.38 168 VAL A O 1
ATOM 1285 N N . LEU A 1 169 ? -12.215 -4.491 32.065 1.00 87.38 169 LEU A N 1
ATOM 1286 C CA . LEU A 1 169 ? -12.117 -4.840 33.489 1.00 87.38 169 LEU A CA 1
ATOM 1287 C C . LEU A 1 169 ? -10.898 -4.209 34.173 1.00 87.38 169 LEU A C 1
ATOM 1289 O O . LEU A 1 169 ? -10.978 -3.819 35.334 1.00 87.38 169 LEU A O 1
ATOM 1293 N N . ARG A 1 170 ? -9.778 -4.066 33.455 1.00 86.62 170 ARG A N 1
ATOM 1294 C CA . ARG A 1 170 ? -8.592 -3.348 33.950 1.00 86.62 170 ARG A CA 1
ATOM 1295 C C . ARG A 1 170 ? -8.722 -1.820 33.919 1.00 86.62 170 ARG A C 1
ATOM 1297 O O . ARG A 1 170 ? -7.778 -1.142 34.315 1.00 86.62 170 ARG A O 1
ATOM 1304 N N . GLY A 1 171 ? -9.840 -1.269 33.442 1.00 84.00 171 GLY A N 1
ATOM 1305 C CA . GLY A 1 171 ? -10.033 0.178 33.322 1.00 84.00 171 GLY A CA 1
ATOM 1306 C C . GLY A 1 171 ? -9.103 0.834 32.295 1.00 84.00 171 GLY A C 1
ATOM 1307 O O . GLY A 1 171 ? -8.772 2.012 32.427 1.00 84.00 171 GLY A O 1
ATOM 1308 N N . ALA A 1 172 ? -8.640 0.086 31.287 1.00 85.00 172 ALA A N 1
ATOM 1309 C CA . ALA A 1 172 ? -7.726 0.619 30.285 1.00 85.00 172 ALA A CA 1
ATOM 1310 C C . ALA A 1 172 ? -8.390 1.744 29.473 1.00 85.00 172 ALA A C 1
ATOM 1312 O O . ALA A 1 172 ? -9.515 1.615 28.986 1.00 85.00 172 ALA A O 1
ATOM 1313 N N . SER A 1 173 ? -7.674 2.853 29.279 1.00 84.62 173 SER A N 1
ATOM 1314 C CA . SER A 1 173 ? -8.159 3.952 28.444 1.00 84.62 173 SER A CA 1
ATOM 1315 C C . SER A 1 173 ? -8.211 3.547 26.963 1.00 84.62 173 SER A C 1
ATOM 1317 O O . SER A 1 173 ? -7.541 2.604 26.526 1.00 84.62 173 SER A O 1
ATOM 1319 N N . ARG A 1 174 ? -8.978 4.283 26.142 1.00 79.38 174 ARG A N 1
ATOM 1320 C CA . ARG A 1 174 ? -9.038 4.041 24.685 1.00 79.38 174 ARG A CA 1
ATOM 1321 C C . ARG A 1 174 ? -7.658 4.090 24.027 1.00 79.38 174 ARG A C 1
ATOM 1323 O O . ARG A 1 174 ? -7.382 3.268 23.163 1.00 79.38 174 ARG A O 1
ATOM 1330 N N . ALA A 1 175 ? -6.792 5.008 24.453 1.00 82.12 175 ALA A N 1
ATOM 1331 C CA . ALA A 1 175 ? -5.438 5.126 23.915 1.00 82.12 175 ALA A CA 1
ATOM 1332 C C . ALA A 1 175 ? -4.580 3.893 24.246 1.00 82.12 175 ALA A C 1
ATOM 1334 O O . ALA A 1 175 ? -3.894 3.372 23.368 1.00 82.12 175 ALA A O 1
ATOM 1335 N N . VAL A 1 176 ? -4.675 3.385 25.481 1.00 83.62 176 VAL A N 1
ATOM 1336 C CA . VAL A 1 176 ? -3.993 2.149 25.899 1.00 83.62 176 VAL A CA 1
ATOM 1337 C C . VAL A 1 176 ? -4.533 0.954 25.118 1.00 83.62 176 VAL A C 1
ATOM 1339 O O . VAL A 1 176 ? -3.759 0.161 24.602 1.00 83.62 176 VAL A O 1
ATOM 1342 N N . THR A 1 177 ? -5.851 0.865 24.944 1.00 83.25 177 THR A N 1
ATOM 1343 C CA . THR A 1 177 ? -6.480 -0.217 24.171 1.00 83.25 177 THR A CA 1
ATOM 1344 C C . THR A 1 177 ? -6.037 -0.195 22.703 1.00 83.25 177 THR A C 1
ATOM 1346 O O . THR A 1 177 ? -5.703 -1.233 22.140 1.00 83.25 177 THR A O 1
ATOM 1349 N N . ILE A 1 178 ? -5.970 0.979 22.072 1.00 82.31 178 ILE A N 1
ATOM 1350 C CA . ILE A 1 178 ? -5.493 1.092 20.687 1.00 82.31 178 ILE A CA 1
ATOM 1351 C C . ILE A 1 178 ? -4.032 0.636 20.590 1.00 82.31 178 ILE A C 1
ATOM 1353 O O . ILE A 1 178 ? -3.701 -0.187 19.738 1.00 82.31 178 ILE A O 1
ATOM 1357 N N . ARG A 1 179 ? -3.168 1.133 21.481 1.00 85.75 179 ARG A N 1
ATOM 1358 C CA . ARG A 1 179 ? -1.726 0.872 21.430 1.00 85.75 179 ARG A CA 1
ATOM 1359 C C . ARG A 1 179 ? -1.351 -0.568 21.779 1.00 85.75 179 ARG A C 1
ATOM 1361 O O . ARG A 1 179 ? -0.514 -1.142 21.097 1.00 85.75 179 ARG A O 1
ATOM 1368 N N . GLU A 1 180 ? -1.957 -1.127 22.819 1.00 84.12 180 GLU A N 1
ATOM 1369 C CA . GLU A 1 180 ? -1.553 -2.413 23.408 1.00 84.12 180 GLU A CA 1
ATOM 1370 C C . GLU A 1 180 ? -2.389 -3.597 22.909 1.00 84.12 180 GLU A C 1
ATOM 1372 O O . GLU A 1 180 ? -1.968 -4.742 23.041 1.00 84.12 180 GLU A O 1
ATOM 1377 N N . LEU A 1 181 ? -3.572 -3.351 22.334 1.00 84.69 181 LEU A N 1
ATOM 1378 C CA . LEU A 1 181 ? -4.455 -4.419 21.859 1.00 84.69 181 LEU A CA 1
ATOM 1379 C C . LEU A 1 181 ? -4.678 -4.349 20.345 1.00 84.69 181 LEU A C 1
ATOM 1381 O O . LEU A 1 181 ? -4.534 -5.358 19.661 1.00 84.69 181 LEU A O 1
ATOM 1385 N N . TRP A 1 182 ? -5.003 -3.179 19.790 1.00 83.44 182 TRP A N 1
ATOM 1386 C CA . TRP A 1 182 ? -5.399 -3.081 18.376 1.00 83.44 182 TRP A CA 1
ATOM 1387 C C . TRP A 1 182 ? -4.210 -3.066 17.415 1.00 83.44 182 TRP A C 1
ATOM 1389 O O . TRP A 1 182 ? -4.233 -3.776 16.408 1.00 83.44 182 TRP A O 1
ATOM 1399 N N . ILE A 1 183 ? -3.160 -2.298 17.718 1.00 80.88 183 ILE A N 1
ATOM 1400 C CA . ILE A 1 183 ? -1.945 -2.260 16.889 1.00 80.88 183 ILE A CA 1
ATOM 1401 C C . ILE A 1 183 ? -1.270 -3.647 16.836 1.00 80.88 183 ILE A C 1
ATOM 1403 O O . ILE A 1 183 ? -1.056 -4.142 15.731 1.00 80.88 183 ILE A O 1
ATOM 1407 N N . PRO A 1 184 ? -1.016 -4.350 17.960 1.00 81.62 184 PRO A N 1
AT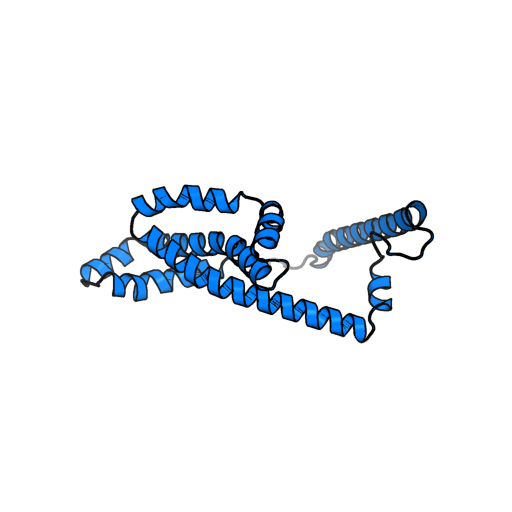OM 1408 C CA . PRO A 1 184 ? -0.354 -5.654 17.916 1.00 81.62 184 PRO A CA 1
ATOM 1409 C C . PRO A 1 184 ? -1.182 -6.724 17.202 1.00 81.62 184 PRO A C 1
ATOM 1411 O O . PRO A 1 184 ? -0.634 -7.531 16.458 1.00 81.62 184 PRO A O 1
ATOM 1414 N N . ALA A 1 185 ? -2.506 -6.713 17.380 1.00 78.25 185 ALA A N 1
ATOM 1415 C CA . ALA A 1 185 ? -3.394 -7.674 16.731 1.00 78.25 185 ALA A CA 1
ATOM 1416 C C . ALA A 1 185 ? -3.556 -7.439 15.221 1.00 78.25 185 ALA A C 1
ATOM 1418 O O . ALA A 1 185 ? -3.834 -8.380 14.479 1.00 78.25 185 ALA A O 1
ATOM 1419 N N . SER A 1 186 ? -3.384 -6.201 14.751 1.00 78.44 186 SER A N 1
ATOM 1420 C CA . SER A 1 186 ? -3.479 -5.883 13.323 1.00 78.44 186 SER A CA 1
ATOM 1421 C C . SER A 1 186 ? -2.184 -6.134 12.550 1.00 78.44 186 SER A C 1
ATOM 1423 O O . SER A 1 186 ? -2.263 -6.384 11.351 1.00 78.44 186 SER A O 1
ATOM 1425 N N . LEU A 1 187 ? -1.019 -6.176 13.211 1.00 79.56 187 LEU A N 1
ATOM 1426 C CA . LEU A 1 187 ? 0.276 -6.433 12.562 1.00 79.56 187 LEU A CA 1
ATOM 1427 C C . LEU A 1 187 ? 0.314 -7.738 11.738 1.00 79.56 187 LEU A C 1
ATOM 1429 O O . LEU A 1 187 ? 0.710 -7.671 10.576 1.00 79.56 187 LEU A O 1
ATOM 1433 N N . PRO A 1 188 ? -0.125 -8.911 12.243 1.00 74.44 188 PRO A N 1
ATOM 1434 C CA . PRO A 1 188 ? -0.112 -10.139 11.445 1.00 74.44 188 PRO A CA 1
ATOM 1435 C C . PRO A 1 188 ? -0.989 -10.046 10.194 1.00 74.44 188 PRO A C 1
ATOM 1437 O O . PRO A 1 188 ? -0.586 -10.500 9.130 1.00 74.44 188 PRO A O 1
ATOM 1440 N N . SER A 1 189 ? -2.170 -9.428 10.308 1.00 73.56 189 SER A N 1
ATOM 1441 C CA . SER A 1 189 ? -3.084 -9.242 9.171 1.00 73.56 189 SER A CA 1
ATOM 1442 C C . SER A 1 189 ? -2.549 -8.21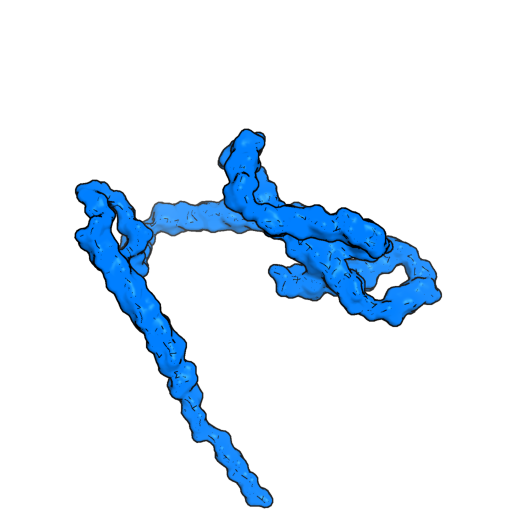5 8.172 1.00 73.56 189 SER A C 1
ATOM 1444 O O . SER A 1 189 ? -2.751 -8.359 6.974 1.00 73.56 189 SER A O 1
ATOM 1446 N N . PHE A 1 190 ? -1.831 -7.202 8.658 1.00 73.88 190 PHE A N 1
ATOM 1447 C CA . PHE A 1 190 ? -1.156 -6.205 7.837 1.00 73.88 190 PHE A CA 1
ATOM 1448 C C . PHE A 1 190 ? -0.016 -6.810 7.003 1.00 73.88 190 PHE A C 1
ATOM 1450 O O . PHE A 1 190 ? 0.124 -6.433 5.850 1.00 73.88 190 PHE A O 1
ATOM 1457 N N . PHE A 1 191 ? 0.757 -7.759 7.548 1.00 77.94 191 PHE A N 1
ATOM 1458 C CA . PHE A 1 191 ? 1.819 -8.465 6.808 1.00 77.94 191 PHE A CA 1
ATOM 1459 C C . PHE A 1 191 ? 1.324 -9.639 5.952 1.00 77.94 191 PHE A C 1
ATOM 1461 O O . PHE A 1 191 ? 2.081 -10.159 5.135 1.00 77.94 191 PHE A O 1
ATOM 1468 N N . ALA A 1 192 ? 0.093 -10.104 6.171 1.00 67.62 192 ALA A N 1
ATOM 1469 C CA . ALA A 1 192 ? -0.486 -11.213 5.417 1.00 67.62 192 ALA A CA 1
ATOM 1470 C C . ALA A 1 192 ? -1.028 -10.803 4.036 1.00 67.62 192 ALA A C 1
ATOM 1472 O O . ALA A 1 192 ? -1.255 -11.685 3.207 1.00 67.62 192 ALA A O 1
ATOM 1473 N N . GLY A 1 193 ? -1.260 -9.506 3.803 1.00 58.47 193 GLY A N 1
ATOM 1474 C CA . GLY A 1 193 ? -1.648 -8.950 2.501 1.00 58.47 193 GLY A CA 1
ATOM 1475 C C . GLY A 1 193 ? -0.532 -8.131 1.883 1.00 58.47 193 GLY A C 1
ATOM 1476 O O . GLY A 1 193 ? -0.476 -8.115 0.636 1.00 58.47 193 GLY A O 1
#

pLDDT: mean 83.59, std 13.0, range [43.78, 97.56]